Protein AF-A0A345T4T1-F1 (afdb_monomer_lite)

Secondary structure (DSSP, 8-state):
---HHHHHHHHHHHHHHHHH-GGGHHHHHHHHHHHHT-HHHHHHHHHHTT--TT--S---S-HHHHHHHHHHHTHHHHHHHHH-TTHHHHHHHHHHHHHHTT---------------HHHHHHHHHHHHHHHHHHHHHHHHHHHTT--HHHHHHHHHHHHHHHHHS-HHHHHHHHHHHH-PPP----------------------PPP-

pLDDT: mean 74.08, std 19.14, range [38.69, 96.69]

Sequence (209 aa):
MPSETDAVLDRWGVLIARTAAPDEIDFAAQVTRAYAAGGRRRQDLFRTSSSAPGSLGGDLATLLPTLLDALAACGDVIRAVLASPAFANTVSAATLLATLSRRPGRSADSDGHPDPDPEQASSEQASSEQAVQAAFAFRDDLVLRGLPTDQADRIAAQLLAELLRSDPADAAAFLIRLTAREPARPAGSGRPGLLRRLRLRFSDSGAPR

Organism: NCBI:txid2126346

Radius of gyration: 26.33 Å; chains: 1; bounding box: 75×90×38 Å

Structure (mmCIF, N/CA/C/O backbone):
data_AF-A0A345T4T1-F1
#
_entry.id   AF-A0A345T4T1-F1
#
loop_
_atom_site.group_PDB
_atom_site.id
_atom_site.type_symbol
_atom_site.label_atom_id
_atom_site.label_alt_id
_atom_site.label_comp_id
_atom_site.label_asym_id
_atom_site.label_entity_id
_atom_site.label_seq_id
_atom_site.pdbx_PDB_ins_code
_atom_site.Cartn_x
_atom_site.Cartn_y
_atom_site.Cartn_z
_atom_site.occupancy
_atom_site.B_iso_or_equiv
_atom_site.auth_seq_id
_atom_site.auth_comp_id
_atom_site.auth_asym_id
_atom_site.auth_atom_id
_atom_site.pdbx_PDB_model_num
ATOM 1 N N . MET A 1 1 ? -16.257 -10.445 -19.108 1.00 54.34 1 MET A N 1
ATOM 2 C CA . MET A 1 1 ? -14.842 -10.671 -18.761 1.00 54.34 1 MET A CA 1
ATOM 3 C C . MET A 1 1 ? -14.307 -9.380 -18.169 1.00 54.34 1 MET A C 1
ATOM 5 O O . MET A 1 1 ? -14.508 -8.356 -18.817 1.00 54.34 1 MET A O 1
ATOM 9 N N . PRO A 1 2 ? -13.745 -9.390 -16.949 1.00 68.38 2 PRO A N 1
ATOM 10 C CA . PRO A 1 2 ? -13.051 -8.220 -16.412 1.00 68.38 2 PRO A CA 1
ATOM 11 C C . PRO A 1 2 ? -11.900 -7.843 -17.351 1.00 68.38 2 PRO A C 1
ATOM 13 O O . PRO A 1 2 ? -11.310 -8.724 -17.982 1.00 68.38 2 PRO A O 1
ATOM 16 N N . SER A 1 3 ? -11.618 -6.547 -17.490 1.00 84.06 3 SER A N 1
ATOM 17 C CA . SER A 1 3 ? -10.447 -6.122 -18.258 1.00 84.06 3 SER A CA 1
ATOM 18 C C . SER A 1 3 ? -9.175 -6.588 -17.542 1.00 84.06 3 SER A C 1
ATOM 20 O O . SER A 1 3 ? -9.168 -6.730 -16.320 1.00 84.06 3 SER A O 1
ATOM 22 N N . GLU A 1 4 ? -8.081 -6.815 -18.270 1.00 84.38 4 GLU A N 1
ATOM 23 C CA . GLU A 1 4 ? -6.783 -7.171 -17.668 1.00 84.38 4 GLU A CA 1
ATOM 24 C C . GLU A 1 4 ? -6.358 -6.152 -16.594 1.00 84.38 4 GLU A C 1
ATOM 26 O O . GLU A 1 4 ? -5.808 -6.503 -15.556 1.00 84.38 4 GLU A O 1
ATOM 31 N N . THR A 1 5 ? -6.738 -4.888 -16.792 1.00 83.38 5 THR A N 1
ATOM 32 C CA . THR A 1 5 ? -6.551 -3.814 -15.813 1.00 83.38 5 THR A CA 1
ATOM 33 C C . THR A 1 5 ? -7.355 -4.025 -14.528 1.00 83.38 5 THR A C 1
ATOM 35 O O . THR A 1 5 ? -6.821 -3.821 -13.438 1.00 83.38 5 THR A O 1
ATOM 38 N N . ASP A 1 6 ? -8.622 -4.432 -14.631 1.00 89.81 6 ASP A N 1
ATOM 39 C CA . ASP A 1 6 ? -9.443 -4.728 -13.452 1.00 89.81 6 ASP A CA 1
ATOM 40 C C . ASP A 1 6 ? -8.877 -5.929 -12.688 1.00 89.81 6 ASP A C 1
ATOM 42 O O . ASP A 1 6 ? -8.891 -5.933 -11.464 1.00 89.81 6 ASP A O 1
ATOM 46 N N . ALA A 1 7 ? -8.307 -6.911 -13.393 1.00 92.00 7 ALA A N 1
ATOM 47 C CA . ALA A 1 7 ? -7.689 -8.074 -12.763 1.00 92.00 7 ALA A CA 1
ATOM 48 C C . ALA A 1 7 ? -6.445 -7.712 -11.929 1.00 92.00 7 ALA A C 1
ATOM 50 O O . ALA A 1 7 ? -6.237 -8.301 -10.866 1.00 92.00 7 ALA A O 1
ATOM 51 N N . VAL A 1 8 ? -5.635 -6.740 -12.373 1.00 93.56 8 VAL A N 1
ATOM 52 C CA . VAL A 1 8 ? -4.506 -6.208 -11.585 1.00 93.56 8 VAL A CA 1
ATOM 53 C C . VAL A 1 8 ? -5.023 -5.511 -10.323 1.00 93.56 8 VAL A C 1
ATOM 55 O O . VAL A 1 8 ? -4.581 -5.832 -9.221 1.00 93.56 8 VAL A O 1
ATOM 58 N N . LEU A 1 9 ? -6.007 -4.613 -10.457 1.00 94.44 9 LEU A N 1
ATOM 59 C CA . LEU A 1 9 ? -6.601 -3.902 -9.317 1.00 94.44 9 LEU A CA 1
ATOM 60 C C . LEU A 1 9 ? -7.236 -4.857 -8.299 1.00 94.44 9 LEU A C 1
ATOM 62 O O . LEU A 1 9 ? -7.037 -4.689 -7.099 1.00 94.44 9 LEU A O 1
ATOM 66 N N . ASP A 1 10 ? -7.968 -5.866 -8.768 1.00 95.38 10 ASP A N 1
ATOM 67 C CA . ASP A 1 10 ? -8.620 -6.856 -7.912 1.00 95.38 10 ASP A CA 1
ATOM 68 C C . ASP A 1 10 ? -7.596 -7.652 -7.102 1.00 95.38 10 ASP A C 1
ATOM 70 O O . ASP A 1 10 ? -7.734 -7.798 -5.886 1.00 95.38 10 ASP A O 1
ATOM 74 N N . ARG A 1 11 ? -6.548 -8.146 -7.772 1.00 95.75 11 ARG A N 1
ATOM 75 C CA . ARG A 1 11 ? -5.494 -8.946 -7.145 1.00 95.75 11 ARG A CA 1
ATOM 76 C C . ARG A 1 11 ? -4.752 -8.147 -6.079 1.00 95.75 11 ARG A C 1
ATOM 78 O O . ARG A 1 11 ? -4.590 -8.640 -4.965 1.00 95.75 11 ARG A O 1
ATOM 85 N N . TRP A 1 12 ? -4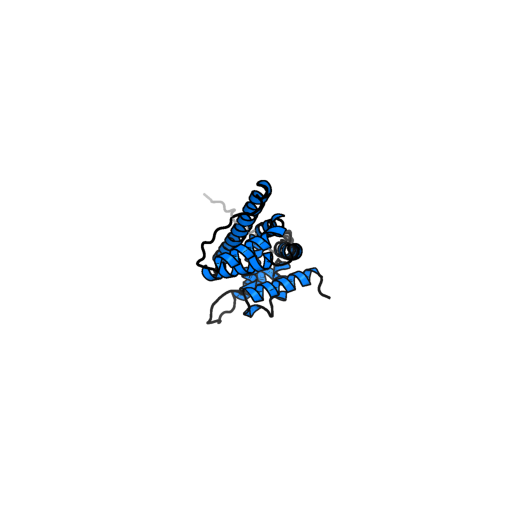.349 -6.920 -6.405 1.00 96.62 12 TRP A N 1
ATOM 86 C CA . TRP A 1 12 ? -3.654 -6.041 -5.466 1.00 96.62 12 TRP A CA 1
ATOM 87 C C . TRP A 1 12 ? -4.549 -5.595 -4.318 1.00 96.62 12 TRP A C 1
ATOM 89 O O . TRP A 1 12 ? -4.104 -5.599 -3.175 1.00 96.62 12 TRP A O 1
ATOM 99 N N . GLY A 1 13 ? -5.821 -5.292 -4.584 1.00 95.56 13 GLY A N 1
ATOM 100 C CA . GLY A 1 13 ? -6.791 -4.989 -3.535 1.00 95.56 13 GLY A CA 1
ATOM 101 C C . GLY A 1 13 ? -6.902 -6.118 -2.517 1.00 95.56 13 GLY A C 1
ATOM 102 O O . GLY A 1 13 ? -6.748 -5.893 -1.318 1.00 95.56 13 GLY A O 1
ATOM 103 N N . VAL A 1 14 ? -7.090 -7.351 -2.998 1.00 96.69 14 VAL A N 1
ATOM 104 C CA . VAL A 1 14 ? -7.164 -8.546 -2.143 1.00 96.69 14 VAL A CA 1
ATOM 105 C C . VAL A 1 14 ? -5.853 -8.794 -1.398 1.00 96.69 14 VAL A C 1
ATOM 107 O O . VAL A 1 14 ? -5.891 -9.156 -0.224 1.00 96.69 14 VAL A O 1
ATOM 110 N N . LEU A 1 15 ? -4.701 -8.601 -2.045 1.00 96.31 15 LEU A N 1
ATOM 111 C CA . LEU A 1 15 ? -3.396 -8.751 -1.402 1.00 96.31 15 LEU A CA 1
ATOM 112 C C . LEU A 1 15 ? -3.234 -7.751 -0.250 1.00 96.31 15 LEU A C 1
ATOM 114 O O . LEU A 1 15 ? -2.909 -8.156 0.862 1.00 96.31 15 LEU A O 1
ATOM 118 N N . ILE A 1 16 ? -3.523 -6.470 -0.486 1.00 95.50 16 ILE A N 1
ATOM 119 C CA . ILE A 1 16 ? -3.418 -5.419 0.535 1.00 95.50 16 ILE A CA 1
ATOM 120 C C . ILE A 1 16 ? -4.362 -5.715 1.707 1.00 95.50 16 ILE A C 1
ATOM 122 O O . ILE A 1 16 ? -3.943 -5.636 2.863 1.00 95.50 16 ILE A O 1
ATOM 126 N N . ALA A 1 17 ? -5.607 -6.111 1.423 1.00 95.25 17 ALA A N 1
ATOM 127 C CA . ALA A 1 17 ? -6.572 -6.474 2.457 1.00 95.25 17 ALA A CA 1
ATOM 128 C C . ALA A 1 17 ? -6.101 -7.682 3.277 1.00 95.25 17 ALA A C 1
ATOM 130 O O . ALA A 1 17 ? -6.079 -7.623 4.499 1.00 95.25 17 ALA A O 1
ATOM 131 N N . ARG A 1 18 ? -5.615 -8.752 2.639 1.00 95.44 18 ARG A N 1
ATOM 132 C CA . ARG A 1 18 ? -5.066 -9.917 3.358 1.00 95.44 18 ARG A CA 1
ATOM 133 C C . ARG A 1 18 ? -3.920 -9.555 4.295 1.00 95.44 18 ARG A C 1
ATOM 135 O O . ARG A 1 18 ? -3.811 -10.145 5.365 1.00 95.44 18 ARG A O 1
ATOM 142 N N . THR A 1 19 ? -3.079 -8.613 3.885 1.00 92.00 19 THR A N 1
ATOM 143 C CA . THR A 1 19 ? -1.905 -8.208 4.657 1.00 92.00 19 THR A CA 1
ATOM 144 C C . THR A 1 19 ? -2.265 -7.292 5.822 1.00 92.00 19 THR A C 1
ATOM 146 O O . THR A 1 19 ? -1.740 -7.471 6.917 1.00 92.00 19 THR A O 1
ATOM 149 N N . ALA A 1 20 ? -3.145 -6.314 5.603 1.00 91.31 20 ALA A N 1
ATOM 150 C CA . ALA A 1 20 ? -3.319 -5.200 6.535 1.00 91.31 20 ALA A CA 1
ATOM 151 C C . ALA A 1 20 ? -4.754 -5.007 7.049 1.00 91.31 20 ALA A C 1
ATOM 153 O O . ALA A 1 20 ? -4.926 -4.392 8.097 1.00 91.31 20 ALA A O 1
ATOM 154 N N . ALA A 1 21 ? -5.766 -5.532 6.356 1.00 91.69 21 ALA A N 1
ATOM 155 C CA . ALA A 1 21 ? -7.185 -5.362 6.675 1.00 91.69 21 ALA A CA 1
ATOM 156 C C . ALA A 1 21 ? -7.973 -6.664 6.393 1.00 91.69 21 ALA A C 1
ATOM 158 O O . ALA A 1 21 ? -8.774 -6.712 5.456 1.00 91.69 21 ALA A O 1
ATOM 159 N N . PRO A 1 22 ? -7.712 -7.760 7.136 1.00 92.00 22 PRO A N 1
ATOM 160 C CA . PRO A 1 22 ? -8.247 -9.084 6.808 1.00 92.00 22 PRO A CA 1
ATOM 161 C C . PRO A 1 22 ? -9.778 -9.145 6.862 1.00 92.00 22 PRO A C 1
ATOM 163 O O . PRO A 1 22 ? -10.388 -9.874 6.083 1.00 92.00 22 PRO A O 1
ATOM 166 N N . ASP A 1 23 ? -10.400 -8.322 7.705 1.00 90.50 23 ASP A N 1
ATOM 167 C CA . ASP A 1 23 ? -11.858 -8.200 7.800 1.00 90.50 23 ASP A CA 1
ATOM 168 C C . ASP A 1 23 ? -12.487 -7.550 6.548 1.00 90.50 23 ASP A C 1
ATOM 170 O O . ASP A 1 23 ? -13.705 -7.543 6.387 1.00 90.50 23 ASP A O 1
ATOM 174 N N . GLU A 1 24 ? -11.661 -7.023 5.636 1.00 92.06 24 GLU A N 1
ATOM 175 C CA . GLU A 1 24 ? -12.076 -6.289 4.436 1.00 92.06 24 GLU A CA 1
ATOM 176 C C . GLU A 1 24 ? -11.868 -7.063 3.122 1.00 92.06 24 GLU A C 1
ATOM 178 O O . GLU A 1 24 ? -12.141 -6.550 2.033 1.00 92.06 24 GLU A O 1
ATOM 183 N N . ILE A 1 25 ? -11.391 -8.313 3.195 1.00 94.38 25 ILE A N 1
ATOM 184 C CA . ILE A 1 25 ? -11.027 -9.124 2.019 1.00 94.38 25 ILE A CA 1
ATOM 185 C C . ILE A 1 25 ? -12.202 -9.288 1.044 1.00 94.38 25 ILE A C 1
ATOM 187 O O . ILE A 1 25 ? -12.004 -9.173 -0.169 1.00 94.38 25 ILE A O 1
ATOM 191 N N . ASP A 1 26 ? -13.415 -9.514 1.555 1.00 91.94 26 ASP A N 1
ATOM 192 C CA . ASP A 1 26 ? -14.600 -9.827 0.742 1.00 91.94 26 ASP A CA 1
ATOM 193 C C . ASP A 1 26 ? -15.016 -8.681 -0.192 1.00 91.94 26 ASP A C 1
ATOM 195 O O . ASP A 1 26 ? -15.609 -8.911 -1.248 1.00 91.94 26 ASP A O 1
ATOM 199 N N . PHE A 1 27 ? -14.672 -7.440 0.157 1.00 91.44 27 PHE A N 1
ATOM 200 C CA . PHE A 1 27 ? -14.985 -6.251 -0.637 1.00 91.44 27 PHE A CA 1
ATOM 201 C C . PHE A 1 27 ? -13.750 -5.573 -1.234 1.00 91.44 27 PHE A C 1
ATOM 203 O O . PHE A 1 27 ? -13.880 -4.570 -1.945 1.00 91.44 27 PHE A O 1
ATOM 210 N N . ALA A 1 28 ? -12.560 -6.137 -1.023 1.00 94.06 28 ALA A N 1
ATOM 211 C CA . ALA A 1 28 ? -11.301 -5.499 -1.376 1.00 94.06 28 ALA A CA 1
ATOM 212 C C . ALA A 1 28 ? -11.202 -5.141 -2.864 1.00 94.06 28 ALA A C 1
ATOM 214 O O . ALA A 1 28 ? -10.924 -3.997 -3.218 1.00 94.06 28 ALA A O 1
ATOM 215 N N . ALA A 1 29 ? -11.541 -6.080 -3.749 1.00 94.12 29 ALA A N 1
ATOM 216 C CA . ALA A 1 29 ? -11.557 -5.847 -5.194 1.00 94.12 29 ALA A CA 1
ATOM 217 C C . ALA A 1 29 ? -12.514 -4.706 -5.597 1.00 94.12 29 ALA A C 1
ATOM 219 O O . ALA A 1 29 ? -12.189 -3.845 -6.417 1.00 94.12 29 ALA A O 1
ATOM 220 N N . GLN A 1 30 ? -13.709 -4.662 -4.999 1.00 92.31 30 GLN A N 1
ATOM 221 C CA . GLN A 1 30 ? -14.683 -3.609 -5.278 1.00 92.31 30 GLN A CA 1
ATOM 222 C C . GLN A 1 30 ? -14.181 -2.242 -4.809 1.00 92.31 30 GLN A C 1
ATOM 224 O O . GLN A 1 30 ? -14.271 -1.274 -5.570 1.00 92.31 30 GLN A O 1
ATOM 229 N N . VAL A 1 31 ? -13.637 -2.168 -3.595 1.00 93.00 31 VAL A N 1
ATOM 230 C CA . VAL A 1 31 ? -13.096 -0.937 -3.016 1.00 93.00 31 VAL A CA 1
ATOM 231 C C . VAL A 1 31 ? -11.910 -0.423 -3.822 1.00 93.00 31 VAL A C 1
ATOM 233 O O . VAL A 1 31 ? -11.892 0.752 -4.186 1.00 93.00 31 VAL A O 1
ATOM 236 N N . THR A 1 32 ? -10.964 -1.285 -4.191 1.00 94.62 32 THR A N 1
ATOM 237 C CA . THR A 1 32 ? -9.787 -0.886 -4.971 1.00 94.62 32 THR A CA 1
ATOM 238 C C . THR A 1 32 ? -10.166 -0.354 -6.348 1.00 94.62 32 THR A C 1
ATOM 240 O O . THR A 1 32 ? -9.666 0.697 -6.754 1.00 94.62 32 THR A O 1
ATOM 243 N N . ARG A 1 33 ? -11.122 -0.984 -7.043 1.00 93.00 33 ARG A N 1
ATOM 244 C CA . ARG A 1 33 ? -11.656 -0.439 -8.303 1.00 93.00 33 ARG A CA 1
ATOM 245 C C . ARG A 1 33 ? -12.388 0.884 -8.107 1.00 93.00 33 ARG A C 1
ATOM 247 O O . ARG A 1 33 ? -12.219 1.795 -8.915 1.00 93.00 33 ARG A O 1
ATOM 254 N N . ALA A 1 34 ? -13.200 1.013 -7.056 1.00 91.00 34 ALA A N 1
ATOM 255 C CA . ALA A 1 34 ? -13.904 2.259 -6.753 1.00 91.00 34 ALA A CA 1
ATOM 256 C C . ALA A 1 34 ? -12.923 3.405 -6.454 1.00 91.00 34 ALA A C 1
ATOM 258 O O . ALA A 1 34 ? -13.123 4.520 -6.939 1.00 91.00 34 ALA A O 1
ATOM 259 N N . TYR A 1 35 ? -11.839 3.114 -5.731 1.00 92.50 35 TYR A N 1
ATOM 260 C CA . TYR A 1 35 ? -10.765 4.061 -5.455 1.00 92.50 35 TYR A CA 1
ATOM 261 C C . TYR A 1 35 ? -10.019 4.450 -6.741 1.00 92.50 35 TYR A C 1
ATOM 263 O O . TYR A 1 35 ? -9.863 5.643 -7.024 1.00 92.50 35 TYR A O 1
ATOM 271 N N . ALA A 1 36 ? -9.596 3.471 -7.548 1.00 92.62 36 ALA A N 1
ATOM 272 C CA . ALA A 1 36 ? -8.870 3.697 -8.802 1.00 92.62 36 ALA A CA 1
ATOM 273 C C . ALA A 1 36 ? -9.715 4.439 -9.852 1.00 92.62 36 ALA A C 1
ATOM 275 O O . ALA A 1 36 ? -9.193 5.263 -10.594 1.00 92.62 36 ALA A O 1
ATOM 276 N N . ALA A 1 37 ? -11.035 4.224 -9.870 1.00 90.12 37 ALA A N 1
ATOM 277 C CA . ALA A 1 37 ? -11.954 4.980 -10.722 1.00 90.12 37 ALA A CA 1
ATOM 278 C C . ALA A 1 37 ? -12.010 6.483 -10.377 1.00 90.12 37 ALA A C 1
ATOM 280 O O . ALA A 1 37 ? -12.443 7.276 -11.211 1.00 90.12 37 ALA A O 1
ATOM 281 N N . GLY A 1 38 ? -11.587 6.877 -9.170 1.00 88.25 38 GLY A N 1
ATOM 282 C CA . GLY A 1 38 ? -11.483 8.275 -8.760 1.00 88.25 38 GLY A CA 1
ATOM 283 C C . GLY A 1 38 ? -12.825 8.979 -8.530 1.00 88.25 38 GLY A C 1
ATOM 284 O O . GLY A 1 38 ? -13.873 8.361 -8.299 1.00 88.25 38 GLY A O 1
ATOM 285 N N . GLY A 1 39 ? -12.773 10.313 -8.544 1.00 85.56 39 GLY A N 1
ATOM 286 C CA . GLY A 1 39 ? -13.941 11.189 -8.498 1.00 85.56 39 GLY A CA 1
ATOM 287 C C . GLY A 1 39 ? -14.875 10.955 -7.315 1.00 85.56 39 GLY A C 1
ATOM 288 O O . GLY A 1 39 ? -14.453 10.789 -6.171 1.00 85.56 39 GLY A O 1
ATOM 289 N N . ARG A 1 40 ? -16.182 10.941 -7.610 1.00 81.75 40 ARG A N 1
ATOM 290 C CA . ARG A 1 40 ? -17.231 10.710 -6.606 1.00 81.75 40 ARG A CA 1
ATOM 291 C C . ARG A 1 40 ? -17.135 9.327 -5.969 1.00 81.75 40 ARG A C 1
ATOM 293 O O . ARG A 1 40 ? -17.300 9.237 -4.766 1.00 81.75 40 ARG A O 1
ATOM 300 N N . ARG A 1 41 ? -16.790 8.280 -6.732 1.00 82.56 41 ARG A N 1
ATOM 301 C CA . ARG A 1 41 ? -16.687 6.912 -6.192 1.00 82.56 41 ARG A CA 1
ATOM 302 C C . ARG A 1 41 ? -15.630 6.820 -5.097 1.00 82.56 41 ARG A C 1
ATOM 304 O O . ARG A 1 41 ? -15.903 6.242 -4.055 1.00 82.56 41 ARG A O 1
ATOM 311 N N . ARG A 1 42 ? -14.467 7.448 -5.301 1.00 85.25 42 ARG A N 1
ATOM 312 C CA . ARG A 1 42 ? -13.425 7.551 -4.270 1.00 85.25 42 ARG A CA 1
ATOM 313 C C . ARG A 1 42 ? -13.907 8.338 -3.049 1.00 85.25 42 ARG A C 1
ATOM 315 O O . ARG A 1 42 ? -13.676 7.908 -1.931 1.00 85.25 42 ARG A O 1
ATOM 322 N N . GLN A 1 43 ? -14.592 9.465 -3.253 1.00 82.56 43 GLN A N 1
ATOM 323 C CA . GLN A 1 43 ? -15.129 10.283 -2.154 1.00 82.56 43 GLN A CA 1
ATOM 324 C C . GLN A 1 43 ? -16.210 9.556 -1.348 1.00 82.56 43 GLN A C 1
ATOM 326 O O . GLN A 1 43 ? -16.275 9.717 -0.131 1.00 82.56 43 GLN A O 1
ATOM 331 N N . ASP A 1 44 ? -17.053 8.773 -2.018 1.00 83.06 44 ASP A N 1
ATOM 332 C CA . ASP A 1 44 ? -18.154 8.055 -1.388 1.00 83.06 44 ASP A CA 1
ATOM 333 C C . ASP A 1 44 ? -17.628 7.013 -0.391 1.00 83.06 44 ASP A C 1
ATOM 335 O O . ASP A 1 44 ? -18.201 6.912 0.690 1.00 83.06 44 ASP A O 1
ATOM 339 N N . LEU A 1 45 ? -16.484 6.363 -0.671 1.00 84.38 45 LEU A N 1
ATOM 340 C CA . LEU A 1 45 ? -15.818 5.436 0.262 1.00 84.38 45 LEU A CA 1
ATOM 341 C C . LEU A 1 45 ? -15.579 6.075 1.642 1.00 84.38 45 LEU A C 1
ATOM 343 O O . LEU A 1 45 ? -15.894 5.465 2.661 1.00 84.38 45 LEU A O 1
ATOM 347 N N . PHE A 1 46 ? -15.106 7.325 1.671 1.00 81.19 46 PHE A N 1
ATOM 348 C CA . PHE A 1 46 ? -14.801 8.058 2.908 1.00 81.19 46 PHE A CA 1
ATOM 349 C C . PHE A 1 46 ? -16.028 8.710 3.570 1.00 81.19 46 PHE A C 1
ATOM 351 O O . PHE A 1 46 ? -15.967 9.133 4.726 1.00 81.19 46 PHE A O 1
ATOM 358 N N . ARG A 1 47 ? -17.155 8.824 2.854 1.00 75.06 47 ARG A N 1
ATOM 359 C CA . ARG A 1 47 ? -18.415 9.355 3.403 1.00 75.06 47 ARG A CA 1
ATOM 360 C C . ARG A 1 47 ? -19.214 8.289 4.134 1.00 75.06 47 ARG A C 1
ATOM 362 O O . ARG A 1 47 ? -19.771 8.569 5.193 1.00 75.06 47 ARG A O 1
ATOM 369 N N . THR A 1 48 ? -19.261 7.072 3.596 1.00 63.41 48 THR A N 1
ATOM 370 C CA . THR A 1 48 ? -19.940 5.942 4.251 1.00 63.41 48 THR A CA 1
ATOM 371 C C . THR A 1 48 ? -19.332 5.601 5.607 1.00 63.41 48 THR A C 1
ATOM 373 O O . THR A 1 48 ? -20.057 5.188 6.503 1.00 63.41 48 THR A O 1
ATOM 376 N N . SER A 1 49 ? -18.038 5.857 5.797 1.00 58.75 49 SER A N 1
ATOM 377 C CA . SER A 1 49 ? -17.344 5.658 7.071 1.00 58.75 49 SER A CA 1
ATOM 378 C C . SER A 1 49 ? -17.680 6.679 8.164 1.00 58.75 49 SER A C 1
ATOM 380 O O . SER A 1 49 ? -17.408 6.412 9.328 1.00 58.75 49 SER A O 1
ATOM 382 N N . SER A 1 50 ? -18.247 7.847 7.834 1.00 55.00 50 SER A N 1
ATOM 383 C CA . SER A 1 50 ? -18.446 8.938 8.805 1.00 55.00 50 SER A CA 1
ATOM 384 C C . SER A 1 50 ? -19.895 9.140 9.263 1.00 55.00 50 SER A C 1
ATOM 386 O O . SER A 1 50 ? -20.145 9.981 10.123 1.00 55.00 50 SER A O 1
ATOM 388 N N . SER A 1 51 ? -20.865 8.412 8.697 1.00 50.53 51 SER A N 1
ATOM 389 C CA . SER A 1 51 ? -22.275 8.844 8.710 1.00 50.53 51 SER A CA 1
ATOM 390 C C . SER A 1 51 ? -23.290 7.776 9.147 1.00 50.53 51 SER A C 1
ATOM 392 O O . SER A 1 51 ? -24.344 7.645 8.527 1.00 50.53 51 SER A O 1
ATOM 394 N N . ALA A 1 52 ? -23.028 7.041 10.234 1.00 48.41 52 ALA A N 1
ATOM 395 C CA . ALA A 1 52 ? -24.046 6.209 10.894 1.00 48.41 52 ALA A CA 1
ATOM 396 C C . ALA A 1 52 ? -24.331 6.708 12.331 1.00 48.41 52 ALA A C 1
ATOM 398 O O . ALA A 1 52 ? -23.636 6.314 13.273 1.00 48.41 52 ALA A O 1
ATOM 399 N N . PRO A 1 53 ? -25.343 7.578 12.537 1.00 45.75 53 PRO A N 1
ATOM 400 C CA . PRO A 1 53 ? -25.765 7.981 13.876 1.00 45.75 53 PRO A CA 1
ATOM 401 C C . PRO A 1 53 ? -26.394 6.776 14.593 1.00 45.75 53 PRO A C 1
ATOM 403 O O . PRO A 1 53 ? -27.450 6.293 14.195 1.00 45.75 53 PRO A O 1
ATOM 406 N N . GLY A 1 54 ? -25.719 6.275 15.632 1.00 53.00 54 GLY A N 1
ATOM 407 C CA . GLY A 1 54 ? -26.145 5.103 16.412 1.00 53.00 54 GLY A CA 1
ATOM 408 C C . GLY A 1 54 ? -25.121 3.966 16.495 1.00 53.00 54 GLY A C 1
ATOM 409 O O . GLY A 1 54 ? -25.348 3.019 17.244 1.00 53.00 54 GLY A O 1
ATOM 410 N N . SER A 1 55 ? -23.985 4.059 15.794 1.00 47.88 55 SER A N 1
ATOM 411 C CA . SER A 1 55 ? -22.860 3.128 15.960 1.00 47.88 55 SER A CA 1
ATOM 412 C C . SER A 1 55 ? -22.130 3.406 17.280 1.00 47.88 55 SER A C 1
ATOM 414 O O . SER A 1 55 ? -21.123 4.111 17.322 1.00 47.88 55 SER A O 1
ATOM 416 N N . LEU A 1 56 ? -22.674 2.907 18.393 1.00 43.53 56 LEU A N 1
ATOM 417 C CA . LEU A 1 56 ? -21.980 2.857 19.682 1.00 43.53 56 LEU A CA 1
ATOM 418 C C . LEU A 1 56 ? -20.917 1.756 19.617 1.00 43.53 56 LEU A C 1
ATOM 420 O O . LEU A 1 56 ? -21.132 0.614 20.009 1.00 43.53 56 LEU A O 1
ATOM 424 N N . GLY A 1 57 ? -19.792 2.150 19.035 1.00 40.72 57 GLY A N 1
ATOM 425 C CA . GLY A 1 57 ? -18.640 1.334 18.702 1.00 40.72 57 GLY A CA 1
ATOM 426 C C . GLY A 1 57 ? -17.903 2.045 17.578 1.00 40.72 57 GLY A C 1
ATOM 427 O O . GLY A 1 57 ? -18.115 1.733 16.410 1.00 40.72 57 GLY A O 1
ATOM 428 N N . GLY 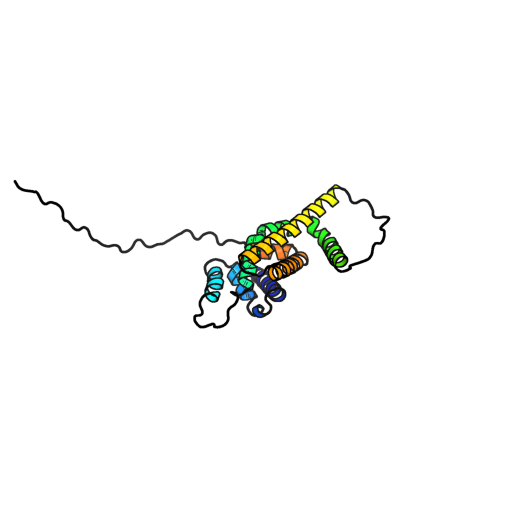A 1 58 ? -17.098 3.055 17.929 1.00 40.91 58 GLY A N 1
ATOM 429 C CA . GLY A 1 58 ? -15.961 3.427 17.085 1.00 40.91 58 GLY A CA 1
ATOM 430 C C . GLY A 1 58 ? -15.164 2.151 16.797 1.00 40.91 58 GLY A C 1
ATOM 431 O O . GLY A 1 58 ? -15.155 1.221 17.594 1.00 40.91 58 GLY A O 1
ATOM 432 N N . ASP A 1 59 ? -14.528 2.011 15.658 1.00 45.25 59 ASP A N 1
ATOM 433 C CA . ASP A 1 59 ? -13.412 2.860 15.309 1.00 45.25 59 ASP A CA 1
ATOM 434 C C . ASP A 1 59 ? -12.975 2.476 13.897 1.00 45.25 59 ASP A C 1
ATOM 436 O O . ASP A 1 59 ? -13.146 1.329 13.487 1.00 45.25 59 ASP A O 1
ATOM 440 N N . LEU A 1 60 ? -12.361 3.430 13.211 1.00 45.97 60 LEU A N 1
ATOM 441 C CA . LEU A 1 60 ? -11.826 3.339 11.855 1.00 45.97 60 LEU A CA 1
ATOM 442 C C . LEU A 1 60 ? -12.888 3.314 10.747 1.00 45.97 60 LEU A C 1
ATOM 444 O O . LEU A 1 60 ? -13.571 2.332 10.464 1.00 45.97 60 LEU A O 1
ATOM 448 N N . ALA A 1 61 ? -12.921 4.425 10.009 1.00 58.59 61 ALA A N 1
ATOM 449 C CA . ALA A 1 61 ? -13.166 4.352 8.579 1.00 58.59 61 ALA A CA 1
ATOM 450 C C . ALA A 1 61 ? -12.442 3.127 8.005 1.00 58.59 61 ALA A C 1
ATOM 452 O O . ALA A 1 61 ? -11.288 2.906 8.369 1.00 58.59 61 ALA A O 1
ATOM 453 N N . THR A 1 62 ? -13.116 2.355 7.146 1.00 79.69 62 THR A N 1
ATOM 454 C CA . THR A 1 62 ? -12.556 1.159 6.490 1.00 79.69 62 THR A CA 1
ATOM 455 C C . THR A 1 62 ? -11.073 1.372 6.184 1.00 79.69 62 THR A C 1
ATOM 457 O O . THR A 1 62 ? -10.698 2.367 5.547 1.00 79.69 62 THR A O 1
ATOM 460 N N . LEU A 1 63 ? -10.233 0.489 6.708 1.00 89.12 63 LEU A N 1
ATOM 461 C CA . LEU A 1 63 ? -8.787 0.607 6.675 1.00 89.12 63 LEU A CA 1
ATOM 462 C C . LEU A 1 63 ? -8.286 0.543 5.232 1.00 89.12 63 LEU A C 1
ATOM 464 O O . LEU A 1 63 ? -7.375 1.285 4.872 1.00 89.12 63 LEU A O 1
ATOM 468 N N . LEU A 1 64 ? -8.910 -0.263 4.369 1.00 92.25 64 LEU A N 1
ATOM 469 C CA . LEU A 1 64 ? -8.451 -0.433 2.995 1.00 92.25 64 LEU A CA 1
ATOM 470 C C . LEU A 1 64 ? -8.478 0.875 2.179 1.00 92.25 64 LEU A C 1
ATOM 472 O O . LEU A 1 64 ? -7.444 1.198 1.596 1.00 92.25 64 LEU A O 1
ATOM 476 N N . PRO A 1 65 ? -9.558 1.687 2.141 1.00 91.69 65 PRO A N 1
ATOM 477 C CA . PRO A 1 65 ? -9.510 3.017 1.527 1.00 91.69 65 PRO A CA 1
ATOM 478 C C . PRO A 1 65 ? -8.396 3.920 2.056 1.00 91.69 65 PRO A C 1
ATOM 480 O O . PRO A 1 65 ? -7.775 4.627 1.267 1.00 91.69 65 PRO A O 1
ATOM 483 N N . THR A 1 66 ? -8.111 3.870 3.358 1.00 91.62 66 THR A N 1
ATOM 484 C CA . THR A 1 66 ? -7.027 4.639 3.987 1.00 91.62 66 THR A CA 1
ATOM 485 C C . THR A 1 66 ? -5.653 4.174 3.497 1.00 91.62 66 THR A C 1
ATOM 487 O O . THR A 1 66 ? -4.814 5.000 3.142 1.00 91.62 66 THR A O 1
ATOM 490 N N . LEU A 1 67 ? -5.438 2.858 3.396 1.00 94.00 67 LEU A N 1
ATOM 491 C CA . LEU A 1 67 ? -4.207 2.270 2.854 1.00 94.00 67 LEU A CA 1
ATOM 492 C C . LEU A 1 67 ? -4.006 2.620 1.379 1.00 94.00 67 LEU A C 1
ATOM 494 O O . LEU A 1 67 ? -2.907 2.992 0.976 1.00 94.00 67 LEU A O 1
ATOM 498 N N . LEU A 1 68 ? -5.064 2.514 0.573 1.00 94.06 68 LEU A N 1
ATOM 499 C CA . LEU A 1 68 ? -5.032 2.870 -0.847 1.00 94.06 68 LEU A CA 1
ATOM 500 C C . LEU A 1 68 ? -4.724 4.354 -1.039 1.00 94.06 68 LEU A C 1
ATOM 502 O O . LEU A 1 68 ? -3.987 4.716 -1.953 1.00 94.06 68 LEU A O 1
ATOM 506 N N . ASP A 1 69 ? -5.256 5.207 -0.167 1.00 92.19 69 ASP A N 1
ATOM 507 C CA . ASP A 1 69 ? -4.969 6.631 -0.205 1.00 92.19 69 ASP A CA 1
ATOM 508 C C . ASP A 1 69 ? -3.524 6.956 0.145 1.00 92.19 69 ASP A C 1
ATOM 510 O O . ASP A 1 69 ? -2.886 7.737 -0.563 1.00 92.19 69 ASP A O 1
ATOM 514 N N . ALA A 1 70 ? -2.979 6.292 1.162 1.00 93.62 70 ALA A N 1
ATOM 515 C CA . ALA A 1 70 ? -1.585 6.474 1.521 1.00 93.62 70 ALA A CA 1
ATOM 516 C C . ALA A 1 70 ? -0.618 5.924 0.459 1.00 93.62 70 ALA A C 1
ATOM 518 O O . ALA A 1 70 ? 0.372 6.566 0.102 1.00 93.62 70 ALA A O 1
ATOM 519 N N . LEU A 1 71 ? -0.951 4.786 -0.158 1.00 93.06 71 LEU A N 1
ATOM 520 C CA . LEU A 1 71 ? -0.203 4.259 -1.303 1.00 93.06 71 LEU A CA 1
ATOM 521 C C . LEU A 1 71 ? -0.262 5.201 -2.509 1.00 93.06 71 LEU A C 1
ATOM 523 O O . LEU A 1 71 ? 0.734 5.360 -3.212 1.00 93.06 71 LEU A O 1
ATOM 527 N N . ALA A 1 72 ? -1.408 5.837 -2.760 1.00 92.56 72 ALA A N 1
ATOM 528 C CA . ALA A 1 72 ? -1.538 6.816 -3.832 1.00 92.56 72 ALA A CA 1
ATOM 529 C C . ALA A 1 72 ? -0.715 8.083 -3.548 1.00 92.56 72 ALA A C 1
ATOM 531 O O . ALA A 1 72 ? -0.099 8.622 -4.468 1.00 92.56 72 ALA A O 1
ATOM 532 N N . ALA A 1 73 ? -0.668 8.544 -2.296 1.00 90.81 73 ALA A N 1
ATOM 533 C CA . ALA A 1 73 ? 0.133 9.698 -1.894 1.00 90.81 73 ALA A CA 1
ATOM 534 C C . ALA A 1 73 ? 1.640 9.444 -2.064 1.00 90.81 73 ALA A C 1
ATOM 536 O O . ALA A 1 73 ? 2.362 10.311 -2.557 1.00 90.81 73 ALA A O 1
ATOM 537 N N . CYS A 1 74 ? 2.105 8.236 -1.738 1.00 91.69 74 CYS A N 1
ATOM 538 C CA . CYS A 1 74 ? 3.511 7.843 -1.860 1.00 91.69 74 CYS A CA 1
ATOM 539 C C . CYS A 1 74 ? 3.863 7.173 -3.200 1.00 91.69 74 CYS A C 1
ATOM 541 O O . CYS A 1 74 ? 5.006 6.754 -3.398 1.00 91.69 74 CYS A O 1
ATOM 543 N N . GLY A 1 75 ? 2.913 7.064 -4.133 1.00 89.81 75 GLY A N 1
ATOM 544 C CA . GLY A 1 75 ? 3.054 6.234 -5.331 1.00 89.81 75 GLY A CA 1
ATOM 545 C C . GLY A 1 75 ? 4.227 6.629 -6.230 1.00 89.81 75 GLY A C 1
ATOM 546 O O . GLY A 1 75 ? 4.876 5.758 -6.802 1.00 89.81 75 GLY A O 1
ATOM 547 N N . ASP A 1 76 ? 4.559 7.917 -6.327 1.00 88.38 76 ASP A N 1
ATOM 548 C CA . ASP A 1 76 ? 5.709 8.382 -7.113 1.00 88.38 76 ASP A CA 1
ATOM 549 C C . ASP A 1 76 ? 7.039 7.890 -6.523 1.00 88.38 76 ASP A C 1
ATOM 551 O O . ASP A 1 76 ? 7.890 7.390 -7.259 1.00 88.38 76 ASP A O 1
ATOM 555 N N . VAL A 1 77 ? 7.178 7.961 -5.196 1.00 89.25 77 VAL A N 1
ATOM 556 C CA . VAL A 1 77 ? 8.375 7.522 -4.466 1.00 89.25 77 VAL A CA 1
ATOM 557 C C . VAL A 1 77 ? 8.528 6.004 -4.559 1.00 89.25 77 VAL A C 1
ATOM 559 O O . VAL A 1 77 ? 9.599 5.511 -4.899 1.00 89.25 77 VAL A O 1
ATOM 562 N N . ILE A 1 78 ? 7.444 5.253 -4.342 1.00 89.44 78 ILE A N 1
ATOM 563 C CA . ILE A 1 78 ? 7.467 3.785 -4.415 1.00 89.44 78 ILE A CA 1
ATOM 564 C C . ILE A 1 78 ? 7.776 3.315 -5.845 1.00 89.44 78 ILE A C 1
ATOM 566 O O . ILE A 1 78 ? 8.555 2.384 -6.037 1.00 89.44 78 ILE A O 1
ATOM 570 N N . ARG A 1 79 ? 7.229 3.973 -6.876 1.00 89.81 79 ARG A N 1
ATOM 571 C CA . ARG A 1 79 ? 7.551 3.638 -8.274 1.00 89.81 79 ARG A CA 1
ATOM 572 C C . ARG A 1 79 ? 9.006 3.923 -8.627 1.00 89.81 79 ARG A C 1
ATOM 574 O O . ARG A 1 79 ? 9.574 3.155 -9.393 1.00 89.81 79 ARG A O 1
ATOM 581 N N . ALA A 1 80 ? 9.604 4.986 -8.089 1.00 86.75 80 ALA A N 1
ATOM 582 C CA . ALA A 1 80 ? 11.026 5.256 -8.297 1.00 86.75 80 ALA A CA 1
ATOM 583 C C . ALA A 1 80 ? 11.895 4.108 -7.756 1.00 86.75 80 ALA A C 1
ATOM 585 O O . ALA A 1 80 ? 12.817 3.672 -8.439 1.00 86.75 80 ALA A O 1
ATOM 586 N N . VAL A 1 81 ? 11.531 3.554 -6.593 1.00 86.12 81 VAL A N 1
ATOM 587 C CA . VAL A 1 81 ? 12.188 2.367 -6.020 1.00 86.12 81 VAL A CA 1
ATOM 588 C C . VAL A 1 81 ? 12.010 1.142 -6.921 1.00 86.12 81 VAL A C 1
ATOM 590 O O . VAL A 1 81 ? 12.994 0.488 -7.252 1.00 86.12 81 VAL A O 1
ATOM 593 N N . LEU A 1 82 ? 10.782 0.857 -7.371 1.00 85.19 82 LEU A N 1
ATOM 594 C CA . LEU A 1 82 ? 10.492 -0.288 -8.252 1.00 85.19 82 LEU A CA 1
ATOM 595 C C . LEU A 1 82 ? 11.182 -0.190 -9.623 1.00 85.19 82 LEU A C 1
ATOM 597 O O . LEU A 1 82 ? 11.467 -1.212 -10.243 1.00 85.19 82 LEU A O 1
ATOM 601 N N . ALA A 1 83 ? 11.432 1.028 -10.107 1.00 84.94 83 ALA A N 1
ATOM 602 C CA . ALA A 1 83 ? 12.118 1.284 -11.369 1.00 84.94 83 ALA A CA 1
ATOM 603 C C . ALA A 1 83 ? 13.652 1.277 -11.245 1.00 84.94 83 ALA A C 1
ATOM 605 O O . ALA A 1 83 ? 14.335 1.319 -12.271 1.00 84.94 83 ALA A O 1
ATOM 606 N N . SER A 1 84 ? 14.206 1.246 -10.026 1.00 80.38 84 SER A N 1
ATOM 607 C CA . SER A 1 84 ? 15.656 1.246 -9.835 1.00 80.38 84 SER A CA 1
ATOM 608 C C . SER A 1 84 ? 16.270 -0.057 -10.370 1.00 80.38 84 SER A C 1
ATOM 610 O O . SER A 1 84 ? 15.838 -1.137 -9.970 1.00 80.38 84 SER A O 1
ATOM 612 N N . PRO A 1 85 ? 17.317 -0.010 -11.215 1.00 65.25 85 PRO A N 1
ATOM 613 C CA . PRO A 1 85 ? 18.008 -1.206 -11.708 1.00 65.25 85 PRO A CA 1
ATOM 614 C C . PRO A 1 85 ? 18.555 -2.099 -10.589 1.00 65.25 85 PRO A C 1
ATOM 616 O O . PRO A 1 85 ? 18.618 -3.318 -10.738 1.00 65.25 85 PRO A O 1
ATOM 619 N N . ALA A 1 86 ? 18.904 -1.506 -9.444 1.00 62.16 86 ALA A N 1
ATOM 620 C CA . ALA A 1 86 ? 19.369 -2.257 -8.289 1.00 62.16 86 ALA A CA 1
ATOM 621 C C . ALA A 1 86 ? 18.248 -3.079 -7.637 1.00 62.16 86 ALA A C 1
ATOM 623 O O . ALA A 1 86 ? 18.555 -4.013 -6.908 1.00 62.16 86 ALA A O 1
ATOM 624 N N . PHE A 1 87 ? 16.965 -2.795 -7.897 1.00 62.56 87 PHE A N 1
ATOM 625 C CA . PHE A 1 87 ? 15.826 -3.576 -7.400 1.00 62.56 87 PHE A CA 1
ATOM 626 C C . PHE A 1 87 ? 15.874 -5.036 -7.877 1.00 62.56 87 PHE A C 1
ATOM 628 O O . PHE A 1 87 ? 15.645 -5.954 -7.091 1.00 62.56 87 PHE A O 1
ATOM 635 N N . ALA A 1 88 ? 16.286 -5.263 -9.130 1.00 56.84 88 ALA A N 1
ATOM 636 C CA . ALA A 1 88 ? 16.461 -6.608 -9.677 1.00 56.84 88 ALA A CA 1
ATOM 637 C C . ALA A 1 88 ? 17.551 -7.421 -8.942 1.00 56.84 88 ALA A C 1
ATOM 639 O O . ALA A 1 88 ? 17.489 -8.649 -8.932 1.00 56.84 88 ALA A O 1
ATOM 640 N N . ASN A 1 89 ? 18.498 -6.745 -8.273 1.00 53.72 89 ASN A N 1
ATOM 641 C CA . ASN A 1 89 ? 19.605 -7.359 -7.529 1.00 53.72 89 ASN A CA 1
ATOM 642 C C . ASN A 1 89 ? 19.419 -7.321 -5.991 1.00 53.72 89 ASN A C 1
ATOM 644 O O . ASN A 1 89 ? 19.918 -8.196 -5.284 1.00 53.72 89 ASN A O 1
ATOM 648 N N . THR A 1 90 ? 18.668 -6.356 -5.444 1.00 53.09 90 THR A N 1
ATOM 649 C CA . THR A 1 90 ? 18.556 -6.082 -3.991 1.00 53.09 90 THR A CA 1
ATOM 650 C C . THR A 1 90 ? 17.505 -6.907 -3.257 1.00 53.09 90 THR A C 1
ATOM 652 O O . THR A 1 90 ? 17.629 -7.057 -2.041 1.00 53.09 90 THR A O 1
ATOM 655 N N . VAL A 1 91 ? 16.526 -7.521 -3.934 1.00 55.09 91 VAL A N 1
ATOM 656 C CA . VAL A 1 91 ? 15.611 -8.479 -3.273 1.00 55.09 91 VAL A CA 1
ATOM 657 C C . VAL A 1 91 ? 16.409 -9.615 -2.611 1.00 55.09 91 VAL A C 1
ATOM 659 O O . VAL A 1 91 ? 16.059 -10.062 -1.518 1.00 55.09 91 VAL A O 1
ATOM 662 N N . SER A 1 92 ? 17.559 -9.997 -3.175 1.00 51.44 92 SER A N 1
ATOM 663 C CA . SER A 1 92 ? 18.491 -10.950 -2.556 1.00 51.44 92 SER A CA 1
ATOM 664 C C . SER A 1 92 ? 19.173 -10.393 -1.297 1.00 51.44 92 SER A C 1
ATOM 666 O O . SER A 1 92 ? 19.231 -11.079 -0.276 1.00 51.44 92 SER A O 1
ATOM 668 N N . ALA A 1 93 ? 19.634 -9.138 -1.323 1.00 50.78 93 ALA A N 1
ATOM 669 C CA . ALA A 1 93 ? 20.355 -8.504 -0.214 1.00 50.78 93 ALA A CA 1
ATOM 670 C C . ALA A 1 93 ? 19.439 -8.118 0.963 1.00 50.78 93 ALA A C 1
ATOM 672 O O . ALA A 1 93 ? 19.793 -8.341 2.120 1.00 50.78 93 ALA A O 1
ATOM 673 N N . ALA A 1 94 ? 18.235 -7.607 0.690 1.00 53.91 94 ALA A N 1
ATOM 674 C CA . ALA A 1 94 ? 17.253 -7.257 1.717 1.00 53.91 94 ALA A CA 1
ATOM 675 C C . ALA A 1 94 ? 16.684 -8.503 2.413 1.00 53.91 94 ALA A C 1
ATOM 677 O O . ALA A 1 94 ? 16.468 -8.488 3.624 1.00 53.91 94 ALA A O 1
ATOM 678 N N . THR A 1 95 ? 16.513 -9.612 1.683 1.00 57.22 95 THR A N 1
ATOM 679 C CA . THR A 1 95 ? 16.142 -10.904 2.283 1.00 57.22 95 THR A CA 1
ATOM 680 C C . THR A 1 95 ? 17.271 -11.432 3.173 1.00 57.22 95 THR A C 1
ATOM 682 O O . THR A 1 95 ? 17.013 -11.866 4.295 1.00 57.22 95 THR A O 1
ATOM 685 N N . LEU A 1 96 ? 18.531 -11.307 2.738 1.00 51.44 96 LEU A N 1
ATOM 686 C CA . LEU A 1 96 ? 19.711 -11.626 3.549 1.00 51.44 96 LEU A CA 1
ATOM 687 C C . LEU A 1 96 ? 19.785 -10.769 4.821 1.00 51.44 96 LEU A C 1
ATOM 689 O O . LEU A 1 96 ? 19.891 -11.321 5.915 1.00 51.44 96 LEU A O 1
ATOM 693 N N . LEU A 1 97 ? 19.626 -9.449 4.720 1.00 52.94 97 LEU A N 1
ATOM 694 C CA . LEU A 1 97 ? 19.618 -8.541 5.870 1.00 52.94 97 LEU A CA 1
ATOM 695 C C . LEU A 1 97 ? 18.448 -8.817 6.820 1.00 52.94 97 LEU A C 1
ATOM 697 O O . LEU A 1 97 ? 18.664 -8.923 8.021 1.00 52.94 97 LEU A O 1
ATOM 701 N N . ALA A 1 98 ? 17.236 -9.053 6.315 1.00 54.78 98 ALA A N 1
ATOM 702 C CA . ALA A 1 98 ? 16.086 -9.410 7.147 1.00 54.78 98 ALA A CA 1
ATOM 703 C C . ALA A 1 98 ? 16.258 -10.774 7.849 1.00 54.78 98 ALA A C 1
ATOM 705 O O . ALA A 1 98 ? 15.798 -10.950 8.983 1.00 54.78 98 ALA A O 1
ATOM 706 N N . THR A 1 99 ? 16.945 -11.738 7.218 1.00 54.41 99 THR A N 1
ATOM 707 C CA . THR A 1 99 ? 17.314 -13.009 7.870 1.00 54.41 99 THR A CA 1
ATOM 708 C C . THR A 1 99 ? 18.442 -12.852 8.893 1.00 54.41 99 THR A C 1
ATOM 710 O O . THR A 1 99 ? 18.401 -13.507 9.936 1.00 54.41 99 THR A O 1
ATOM 713 N N . LEU A 1 100 ? 19.399 -11.948 8.661 1.00 50.12 100 LEU A N 1
ATOM 714 C CA . LEU A 1 100 ? 20.491 -11.641 9.591 1.00 50.12 100 LEU A CA 1
ATOM 715 C C . LEU A 1 100 ? 20.001 -10.847 10.811 1.00 50.12 100 LEU A C 1
ATOM 717 O O . LEU A 1 100 ? 20.355 -11.181 11.940 1.00 50.12 100 LEU A O 1
ATOM 721 N N . SER A 1 101 ? 19.101 -9.879 10.627 1.00 51.53 101 SER A N 1
ATOM 722 C CA . SER A 1 101 ? 18.494 -9.097 11.715 1.00 51.53 101 SER A CA 1
ATOM 723 C C . SER A 1 101 ? 17.575 -9.921 12.626 1.00 51.53 101 SER A C 1
ATOM 725 O O . SER A 1 101 ? 17.261 -9.488 13.732 1.00 51.53 101 SER A O 1
ATOM 727 N N . ARG A 1 102 ? 17.167 -11.131 12.213 1.00 49.59 102 ARG A N 1
ATOM 728 C CA . ARG A 1 102 ? 16.425 -12.086 13.059 1.00 49.59 102 ARG A CA 1
ATOM 729 C C . ARG A 1 102 ? 17.312 -12.963 13.947 1.00 49.59 102 ARG A C 1
ATOM 731 O O . ARG A 1 102 ? 16.773 -13.725 14.749 1.00 49.59 102 ARG A O 1
ATOM 738 N N . ARG A 1 103 ? 18.642 -12.875 13.845 1.00 41.06 103 ARG A N 1
ATOM 739 C CA . ARG A 1 103 ? 19.567 -13.687 14.645 1.00 41.06 103 ARG A CA 1
ATOM 740 C C . ARG A 1 103 ? 20.410 -12.795 15.566 1.00 41.06 103 ARG A C 1
ATOM 742 O O . ARG A 1 103 ? 21.461 -12.319 15.144 1.00 41.06 103 ARG A O 1
ATOM 749 N N . PRO A 1 104 ? 20.016 -12.574 16.835 1.00 44.19 104 PRO A N 1
ATOM 750 C CA . PRO A 1 104 ? 20.907 -11.931 17.783 1.00 44.19 104 PRO A CA 1
ATOM 751 C C . PRO A 1 104 ? 21.991 -12.941 18.167 1.00 44.19 104 PRO A C 1
ATOM 753 O O . PRO A 1 104 ? 21.724 -13.960 18.800 1.00 44.19 104 PRO A O 1
ATOM 756 N N . GLY A 1 105 ? 23.220 -12.657 17.746 1.00 49.41 105 GLY A N 1
ATOM 757 C CA . GLY A 1 105 ? 24.411 -13.368 18.196 1.00 49.41 105 GLY A CA 1
ATOM 758 C C . GLY A 1 105 ? 24.930 -14.411 17.215 1.00 49.41 105 GLY A C 1
ATOM 759 O O . GLY A 1 105 ? 24.626 -15.597 17.330 1.00 49.41 105 GLY A O 1
ATOM 760 N N . ARG A 1 106 ? 25.817 -13.976 16.317 1.00 41.00 106 ARG A N 1
ATOM 761 C CA . ARG A 1 106 ? 27.103 -14.652 16.107 1.00 41.00 106 ARG A CA 1
ATOM 762 C C . ARG A 1 106 ? 28.053 -13.722 15.358 1.00 41.00 106 ARG A C 1
ATOM 764 O O . ARG A 1 106 ? 27.875 -13.491 14.170 1.00 41.00 106 ARG A O 1
ATOM 771 N N . SER A 1 107 ? 29.058 -13.213 16.063 1.00 52.66 107 SER A N 1
ATOM 772 C CA . SER A 1 107 ? 30.315 -12.818 15.434 1.00 52.66 107 SER A CA 1
ATOM 773 C C . SER A 1 107 ? 30.901 -14.052 14.755 1.00 52.66 107 SER A C 1
ATOM 775 O O . SER A 1 107 ? 31.045 -15.092 15.402 1.00 52.66 107 SER A O 1
ATOM 777 N N . ALA A 1 108 ? 31.201 -13.952 13.469 1.00 44.38 108 ALA A N 1
ATOM 778 C CA . ALA A 1 108 ? 32.125 -14.844 12.793 1.00 44.38 108 ALA A CA 1
ATOM 779 C C . ALA A 1 108 ? 32.661 -14.125 11.557 1.00 44.38 108 ALA A C 1
ATOM 781 O O . ALA A 1 108 ? 31.892 -13.537 10.799 1.00 44.38 108 ALA A O 1
ATOM 782 N N . ASP A 1 109 ? 33.982 -14.172 11.439 1.00 52.03 109 ASP A N 1
ATOM 783 C CA . ASP A 1 109 ? 34.805 -13.723 10.328 1.00 52.03 109 ASP A CA 1
ATOM 784 C C . ASP A 1 109 ? 34.186 -13.977 8.951 1.00 52.03 109 ASP A C 1
ATOM 786 O O . ASP A 1 109 ? 33.534 -14.994 8.698 1.00 52.03 109 ASP A O 1
ATOM 790 N N . SER A 1 110 ? 34.466 -13.077 8.016 1.00 42.97 110 SER A N 1
ATOM 791 C CA . SER A 1 110 ? 34.422 -13.402 6.594 1.00 42.97 110 SER A CA 1
ATOM 792 C C . SER A 1 110 ? 35.647 -12.811 5.919 1.00 42.97 110 SER A C 1
ATOM 794 O O . SER A 1 110 ? 35.641 -11.687 5.426 1.00 42.97 110 SER A O 1
ATOM 796 N N . ASP A 1 111 ? 36.703 -13.622 5.942 1.00 46.50 111 ASP A N 1
ATOM 797 C CA . ASP A 1 111 ? 37.707 -13.686 4.890 1.00 46.50 111 ASP A CA 1
ATOM 798 C C . ASP A 1 111 ? 37.031 -14.004 3.545 1.00 46.50 111 ASP A C 1
ATOM 800 O O . ASP A 1 111 ? 36.219 -14.926 3.445 1.00 46.50 111 ASP A O 1
ATOM 804 N N . GLY A 1 112 ? 37.429 -13.273 2.501 1.00 47.22 112 GLY A N 1
ATOM 805 C CA . GLY A 1 112 ? 37.306 -13.690 1.103 1.00 47.22 112 GLY A CA 1
ATOM 806 C C . GLY A 1 112 ? 35.928 -13.533 0.451 1.00 47.22 112 GLY A C 1
ATOM 807 O O . GLY A 1 112 ? 35.225 -14.517 0.215 1.00 47.22 112 GLY A O 1
ATOM 808 N N . HIS A 1 113 ? 35.592 -12.316 0.018 1.00 43.97 113 HIS A N 1
ATOM 809 C CA . HIS A 1 113 ? 34.650 -12.118 -1.089 1.00 43.97 113 HIS A CA 1
ATOM 810 C C . HIS A 1 113 ? 35.280 -11.230 -2.171 1.00 43.97 113 HIS A C 1
ATOM 812 O O . HIS A 1 113 ? 36.061 -10.342 -1.824 1.00 43.97 113 HIS A O 1
ATOM 818 N N . PRO A 1 114 ? 35.019 -11.501 -3.466 1.00 49.09 114 PRO A N 1
ATOM 819 C CA . PRO A 1 114 ? 35.539 -10.697 -4.565 1.00 49.09 114 PRO A CA 1
ATOM 820 C C . PRO A 1 114 ? 35.063 -9.254 -4.410 1.00 49.09 114 PRO A C 1
ATOM 822 O O . PRO A 1 114 ? 33.896 -9.019 -4.099 1.00 49.09 114 PRO A O 1
ATOM 825 N N . ASP A 1 115 ? 35.993 -8.322 -4.595 1.00 45.25 115 ASP A N 1
ATOM 826 C CA . ASP A 1 115 ? 35.778 -6.886 -4.437 1.00 45.25 115 ASP A CA 1
ATOM 827 C C . ASP A 1 115 ? 34.636 -6.441 -5.373 1.00 45.25 115 ASP A C 1
ATOM 829 O O . ASP A 1 115 ? 34.769 -6.594 -6.595 1.00 45.25 115 ASP A O 1
ATOM 833 N N . PRO A 1 116 ? 33.480 -5.995 -4.848 1.00 52.19 116 PRO A N 1
ATOM 834 C CA . PRO A 1 116 ? 32.417 -5.471 -5.687 1.00 52.19 116 PRO A CA 1
ATOM 835 C C . PRO A 1 116 ? 32.902 -4.177 -6.340 1.00 52.19 116 PRO A C 1
ATOM 837 O O . PRO A 1 116 ? 33.528 -3.337 -5.694 1.00 52.19 116 PRO A O 1
ATOM 840 N N . ASP A 1 117 ? 32.602 -4.011 -7.626 1.00 56.00 117 ASP A N 1
ATOM 841 C CA . ASP A 1 117 ? 32.926 -2.792 -8.363 1.00 56.00 117 ASP A CA 1
ATOM 842 C C . ASP A 1 117 ? 32.352 -1.572 -7.602 1.00 56.00 117 ASP A C 1
ATOM 844 O O . ASP A 1 117 ? 31.151 -1.560 -7.295 1.00 56.00 117 ASP A O 1
ATOM 848 N N . PRO A 1 118 ? 33.164 -0.560 -7.235 1.00 60.50 118 PRO A N 1
ATOM 849 C CA . PRO A 1 118 ? 32.724 0.558 -6.396 1.00 60.50 1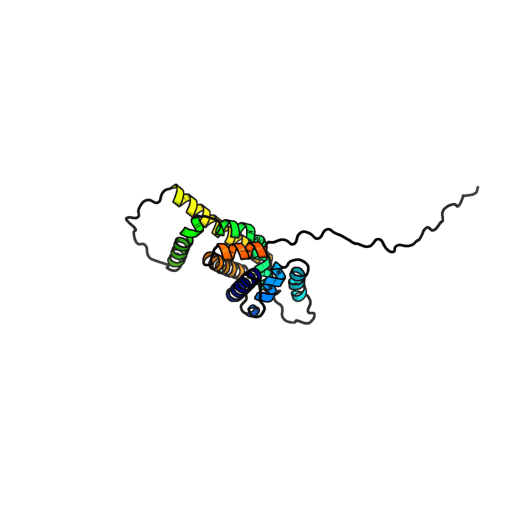18 PRO A CA 1
ATOM 850 C C . PRO A 1 118 ? 31.518 1.327 -6.965 1.00 60.50 118 PRO A C 1
ATOM 852 O O . PRO A 1 118 ? 30.739 1.909 -6.200 1.00 60.50 118 PRO A O 1
ATOM 855 N N . GLU A 1 119 ? 31.308 1.300 -8.285 1.00 59.88 119 GLU A N 1
ATOM 856 C CA . GLU A 1 119 ? 30.128 1.903 -8.921 1.00 59.88 119 GLU A CA 1
ATOM 857 C C . GLU A 1 119 ? 28.835 1.105 -8.665 1.00 59.88 119 GLU A C 1
ATOM 859 O O . GLU A 1 119 ? 27.755 1.690 -8.504 1.00 59.88 119 GLU A O 1
ATOM 864 N N . GLN A 1 120 ? 28.929 -0.224 -8.556 1.00 59.09 120 GLN A N 1
ATOM 865 C CA . GLN A 1 120 ? 27.790 -1.090 -8.235 1.00 59.09 120 GLN A CA 1
ATOM 866 C C . GLN A 1 120 ? 27.407 -0.977 -6.758 1.00 59.09 120 GLN A C 1
ATOM 868 O O . GLN A 1 120 ? 26.230 -0.780 -6.452 1.00 59.09 120 GLN A O 1
ATOM 873 N N . ALA A 1 121 ? 28.392 -0.990 -5.854 1.00 60.78 121 ALA A N 1
ATOM 874 C CA . ALA A 1 121 ? 28.153 -0.845 -4.416 1.00 60.78 121 ALA A CA 1
ATOM 875 C C . ALA A 1 121 ? 27.447 0.482 -4.074 1.00 60.78 121 ALA A C 1
ATOM 877 O O . ALA A 1 121 ? 26.503 0.509 -3.283 1.00 60.78 121 ALA A O 1
ATOM 878 N N . SER A 1 122 ? 27.843 1.575 -4.734 1.00 65.69 122 SER A N 1
ATOM 879 C CA . SER A 1 122 ? 27.232 2.898 -4.544 1.00 65.69 122 SER A CA 1
ATOM 880 C C . SER A 1 122 ? 25.780 2.953 -5.047 1.00 65.69 122 SER A C 1
ATOM 882 O O . SER A 1 122 ? 24.913 3.565 -4.421 1.00 65.69 122 SER A O 1
ATOM 884 N N . SER A 1 123 ? 25.491 2.279 -6.165 1.00 64.62 123 SER A N 1
ATOM 885 C CA . SER A 1 123 ? 24.153 2.240 -6.775 1.00 64.62 123 SER A CA 1
ATOM 886 C C . SER A 1 123 ? 23.161 1.387 -5.970 1.00 64.62 123 SER A C 1
ATOM 888 O O . SER A 1 123 ? 21.976 1.723 -5.855 1.00 64.62 123 SER A O 1
ATOM 890 N N . GLU A 1 124 ? 23.642 0.294 -5.376 1.00 67.06 124 GLU A N 1
ATOM 891 C CA . GLU A 1 124 ? 22.856 -0.569 -4.490 1.00 67.06 124 GLU A CA 1
ATOM 892 C C . GLU A 1 124 ? 22.529 0.119 -3.162 1.00 67.06 124 GLU A C 1
ATOM 894 O O . GLU A 1 124 ? 21.377 0.084 -2.719 1.00 67.06 124 GLU A O 1
ATOM 899 N N . GLN A 1 125 ? 23.502 0.814 -2.564 1.00 68.31 125 GLN A N 1
ATOM 900 C CA . GLN A 1 125 ? 23.297 1.598 -1.342 1.00 68.31 125 GLN A CA 1
ATOM 901 C C . GLN A 1 125 ? 22.255 2.702 -1.543 1.00 68.31 125 GLN A C 1
ATOM 903 O O . GLN A 1 125 ? 21.289 2.770 -0.783 1.00 68.31 125 GLN A O 1
ATOM 908 N N . ALA A 1 126 ? 22.374 3.493 -2.615 1.00 70.88 126 ALA A N 1
ATOM 909 C CA . ALA A 1 126 ? 21.408 4.546 -2.932 1.00 70.88 126 ALA A CA 1
ATOM 910 C C . ALA A 1 126 ? 19.980 3.998 -3.121 1.00 70.88 126 ALA A C 1
ATOM 912 O O . ALA A 1 126 ? 19.000 4.628 -2.725 1.00 70.88 126 ALA A O 1
ATOM 913 N N . SER A 1 127 ? 19.844 2.797 -3.686 1.00 71.25 127 SER A N 1
ATOM 914 C CA . SER A 1 127 ? 18.537 2.158 -3.886 1.00 71.25 127 SER A CA 1
ATOM 915 C C . SER A 1 127 ? 17.945 1.615 -2.585 1.00 71.25 127 SER A C 1
ATOM 917 O O . SER A 1 127 ? 16.737 1.720 -2.363 1.00 71.25 127 SER A O 1
ATOM 919 N N . SER A 1 128 ? 18.789 1.090 -1.692 1.00 73.31 128 SER A N 1
ATOM 920 C CA . SER A 1 128 ? 18.378 0.699 -0.342 1.00 73.31 128 SER A CA 1
ATOM 921 C C . SER A 1 128 ? 17.898 1.908 0.466 1.00 73.31 128 SER A C 1
ATOM 923 O O . SER A 1 128 ? 16.864 1.833 1.129 1.00 73.31 128 SER A O 1
ATOM 925 N N . GLU A 1 129 ? 18.604 3.037 0.389 1.00 80.06 129 GLU A N 1
ATOM 926 C CA . GLU A 1 129 ? 18.192 4.285 1.041 1.00 80.06 129 GLU A CA 1
ATOM 927 C C . GLU A 1 129 ? 16.846 4.788 0.508 1.00 80.06 129 GLU A C 1
ATOM 929 O O . GLU A 1 129 ? 15.975 5.169 1.289 1.00 80.06 129 GLU A O 1
ATOM 934 N N . GLN A 1 130 ? 16.624 4.716 -0.809 1.00 81.00 130 GLN A N 1
ATOM 935 C CA . GLN A 1 130 ? 15.341 5.082 -1.415 1.00 81.00 130 GLN A CA 1
ATOM 936 C C . GLN A 1 130 ? 14.192 4.179 -0.948 1.00 81.00 130 GLN A C 1
ATOM 938 O O . GLN A 1 130 ? 13.102 4.680 -0.668 1.00 81.00 130 GLN A O 1
ATOM 943 N N . ALA A 1 131 ? 14.418 2.867 -0.820 1.00 80.31 131 ALA A N 1
ATOM 944 C CA . ALA A 1 131 ? 13.411 1.939 -0.304 1.00 80.31 131 ALA A CA 1
ATOM 945 C C . ALA A 1 131 ? 13.052 2.241 1.161 1.00 80.31 131 ALA A C 1
ATOM 947 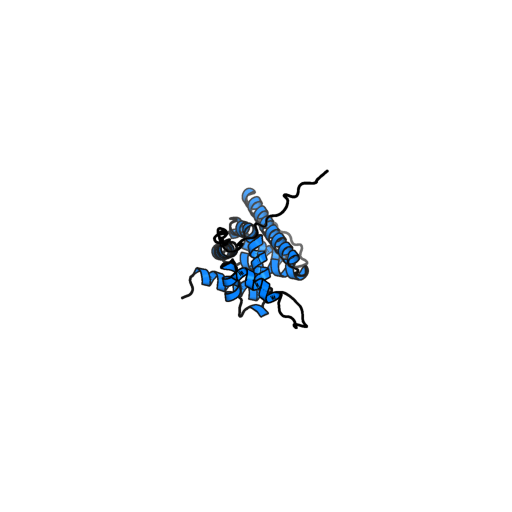O O . ALA A 1 131 ? 11.874 2.266 1.522 1.00 80.31 131 ALA A O 1
ATOM 948 N N . VAL A 1 132 ? 14.056 2.533 1.992 1.00 83.50 132 VAL A N 1
ATOM 949 C CA . VAL A 1 132 ? 13.859 2.943 3.390 1.00 83.50 132 VAL A CA 1
ATOM 950 C C . VAL A 1 132 ? 13.094 4.267 3.468 1.00 83.50 132 VAL A C 1
ATOM 952 O O . VAL A 1 132 ? 12.135 4.384 4.231 1.00 83.50 132 VAL A O 1
ATOM 955 N N . GLN A 1 133 ? 13.447 5.244 2.632 1.00 86.00 133 GLN A N 1
ATOM 956 C CA . GLN A 1 133 ? 12.748 6.525 2.571 1.00 86.00 133 GLN A CA 1
ATOM 957 C C . GLN A 1 133 ? 11.286 6.363 2.128 1.00 86.00 133 GLN A C 1
ATOM 959 O O . GLN A 1 133 ? 10.401 7.017 2.679 1.00 86.00 133 GLN A O 1
ATOM 964 N N . ALA A 1 134 ? 11.012 5.473 1.168 1.00 84.94 134 ALA A N 1
ATOM 965 C CA . ALA A 1 134 ? 9.653 5.146 0.744 1.00 84.94 134 ALA A CA 1
ATOM 966 C C . ALA A 1 134 ? 8.836 4.517 1.884 1.00 84.94 134 ALA A C 1
ATOM 968 O O . ALA A 1 134 ? 7.671 4.872 2.066 1.00 84.94 134 ALA A O 1
ATOM 969 N N . ALA A 1 135 ? 9.452 3.631 2.676 1.00 86.75 135 ALA A N 1
ATOM 970 C CA . ALA A 1 135 ? 8.818 3.025 3.845 1.00 86.75 135 ALA A CA 1
ATOM 971 C C . ALA A 1 135 ? 8.435 4.078 4.894 1.00 86.75 135 ALA A C 1
ATOM 973 O O . ALA A 1 135 ? 7.301 4.076 5.372 1.00 86.75 135 ALA A O 1
ATOM 974 N N . PHE A 1 136 ? 9.351 5.000 5.213 1.00 88.81 136 PHE A N 1
ATOM 975 C CA . PHE A 1 136 ? 9.083 6.079 6.166 1.00 88.81 136 PHE A CA 1
ATOM 976 C C . PHE A 1 136 ? 8.008 7.039 5.666 1.00 88.81 136 PHE A C 1
ATOM 978 O O . PHE A 1 136 ? 7.080 7.335 6.411 1.00 88.81 136 PHE A O 1
ATOM 985 N N . ALA A 1 137 ? 8.071 7.455 4.399 1.00 90.12 137 ALA A N 1
ATOM 986 C CA . ALA A 1 137 ? 7.049 8.316 3.814 1.00 90.12 137 ALA A CA 1
ATOM 987 C C . ALA A 1 137 ? 5.658 7.667 3.883 1.00 90.12 137 ALA A C 1
ATOM 989 O O . ALA A 1 137 ? 4.697 8.318 4.284 1.00 90.12 137 ALA A O 1
ATOM 990 N N . PHE A 1 138 ? 5.557 6.376 3.550 1.00 93.00 138 PHE A N 1
ATOM 991 C CA . PHE A 1 138 ? 4.292 5.647 3.615 1.00 93.00 138 PHE A CA 1
ATOM 992 C C . PHE A 1 138 ? 3.775 5.512 5.051 1.00 93.00 138 PHE A C 1
ATOM 994 O O . PHE A 1 138 ? 2.597 5.743 5.317 1.00 93.00 138 PHE A O 1
ATOM 1001 N N . ARG A 1 139 ? 4.658 5.193 5.998 1.00 94.31 139 ARG A N 1
ATOM 1002 C CA . ARG A 1 139 ? 4.328 5.106 7.421 1.00 94.31 139 ARG A CA 1
ATOM 1003 C C . ARG A 1 139 ? 3.851 6.441 7.992 1.00 94.31 139 ARG A C 1
ATOM 1005 O O . ARG A 1 139 ? 2.818 6.473 8.658 1.00 94.31 139 ARG A O 1
ATOM 1012 N N . ASP A 1 140 ? 4.565 7.528 7.728 1.00 92.88 140 ASP A N 1
ATOM 1013 C CA . ASP A 1 140 ? 4.193 8.857 8.215 1.00 92.88 140 ASP A CA 1
ATOM 1014 C C . ASP A 1 140 ? 2.825 9.280 7.654 1.00 92.88 140 ASP A C 1
ATOM 1016 O O . ASP A 1 140 ? 1.992 9.828 8.375 1.00 92.88 140 ASP A O 1
ATOM 1020 N N . ASP A 1 141 ? 2.538 8.933 6.398 1.00 93.06 141 ASP A N 1
ATOM 1021 C CA . ASP A 1 141 ? 1.257 9.212 5.749 1.00 93.06 141 ASP A CA 1
ATOM 1022 C C . ASP A 1 141 ? 0.083 8.406 6.354 1.00 93.06 141 ASP A C 1
ATOM 1024 O O . ASP A 1 141 ? -1.039 8.916 6.470 1.00 93.06 141 ASP A O 1
ATOM 1028 N N . LEU A 1 142 ? 0.341 7.179 6.825 1.00 92.38 142 LEU A N 1
ATOM 1029 C CA . LEU A 1 142 ? -0.616 6.382 7.603 1.00 92.38 142 LEU A CA 1
ATOM 1030 C C . LEU A 1 142 ? -0.876 6.977 8.994 1.00 92.38 142 LEU A C 1
ATOM 1032 O O . LEU A 1 142 ? -2.030 7.046 9.424 1.00 92.38 142 LEU A O 1
ATOM 1036 N N . VAL A 1 143 ? 0.169 7.446 9.683 1.00 92.25 143 VAL A N 1
ATOM 1037 C CA . VAL A 1 143 ? 0.037 8.117 10.990 1.00 92.25 143 VAL A CA 1
ATOM 1038 C C . VAL A 1 143 ? -0.774 9.406 10.857 1.00 92.25 143 VAL A C 1
ATOM 1040 O O . VAL A 1 143 ? -1.675 9.652 11.658 1.00 92.25 143 VAL A O 1
ATOM 1043 N N . LEU A 1 144 ? -0.535 10.197 9.805 1.00 90.69 144 LEU A N 1
ATOM 1044 C CA . LEU A 1 144 ? -1.323 11.399 9.502 1.00 90.69 144 LEU A CA 1
ATOM 1045 C C . LEU A 1 144 ? -2.815 11.100 9.276 1.00 90.69 144 LEU A C 1
ATOM 1047 O O . LEU A 1 144 ? -3.656 11.967 9.510 1.00 90.69 144 LEU A O 1
ATOM 1051 N N . ARG A 1 145 ? -3.153 9.875 8.859 1.00 88.38 145 ARG A N 1
ATOM 1052 C CA . ARG A 1 145 ? -4.533 9.387 8.689 1.00 88.38 145 ARG A CA 1
ATOM 1053 C C . ARG A 1 145 ? -5.120 8.742 9.945 1.00 88.38 145 ARG A C 1
ATOM 1055 O O . ARG A 1 145 ? -6.239 8.238 9.900 1.00 88.38 145 ARG A O 1
ATOM 1062 N N . GLY A 1 146 ? -4.402 8.796 11.065 1.00 89.81 146 GLY A N 1
ATOM 1063 C CA . GLY A 1 146 ? -4.889 8.369 12.373 1.00 89.81 146 GLY A CA 1
ATOM 1064 C C . GLY A 1 146 ? -4.550 6.930 12.749 1.00 89.81 146 GLY A C 1
ATOM 1065 O O . GLY A 1 146 ? -5.053 6.456 13.766 1.00 89.81 146 GLY A O 1
ATOM 1066 N N . LEU A 1 147 ? -3.703 6.228 11.984 1.00 89.88 147 LEU A N 1
ATOM 1067 C CA . LEU A 1 147 ? -3.218 4.921 12.427 1.00 89.88 147 LEU A CA 1
ATOM 1068 C C . LEU A 1 147 ? -2.244 5.079 13.609 1.00 89.88 147 LEU A C 1
ATOM 1070 O O . LEU A 1 147 ? -1.358 5.936 13.561 1.00 89.88 147 LEU A O 1
ATOM 1074 N N . PRO A 1 148 ? -2.332 4.215 14.637 1.00 90.94 148 PRO A N 1
ATOM 1075 C CA . PRO A 1 148 ? -1.311 4.126 15.673 1.00 90.94 148 PRO A CA 1
ATOM 1076 C C . PRO A 1 148 ? 0.065 3.831 15.068 1.00 90.94 148 PRO A C 1
ATOM 1078 O O . PRO A 1 148 ? 0.184 2.968 14.197 1.00 90.94 148 PRO A O 1
ATOM 1081 N N . THR A 1 149 ? 1.112 4.488 15.569 1.00 90.69 149 THR A N 1
ATOM 1082 C CA . THR A 1 149 ? 2.483 4.387 15.039 1.00 90.69 149 THR A CA 1
ATOM 1083 C C . THR A 1 149 ? 2.966 2.942 14.880 1.00 90.69 149 THR A C 1
ATOM 1085 O O . THR A 1 149 ? 3.389 2.563 13.793 1.00 90.69 149 THR A O 1
ATOM 1088 N N . ASP A 1 150 ? 2.800 2.094 15.902 1.00 90.12 150 ASP A N 1
ATOM 1089 C CA . ASP A 1 150 ? 3.221 0.681 15.856 1.00 90.12 150 ASP A CA 1
ATOM 1090 C C . ASP A 1 150 ? 2.455 -0.148 14.808 1.00 90.12 150 ASP A C 1
ATOM 1092 O O . ASP A 1 150 ? 2.935 -1.168 14.300 1.00 90.12 150 ASP A O 1
ATOM 1096 N N . GLN A 1 151 ? 1.217 0.246 14.507 1.00 90.56 151 GLN A N 1
ATOM 1097 C CA . GLN A 1 151 ? 0.414 -0.388 13.468 1.00 90.56 151 GLN A CA 1
ATOM 1098 C C . GLN A 1 151 ? 0.829 0.115 12.084 1.00 90.56 151 GLN A C 1
ATOM 1100 O O . GLN A 1 151 ? 1.008 -0.705 11.184 1.00 90.56 151 GLN A O 1
ATOM 1105 N N . ALA A 1 152 ? 1.043 1.424 11.933 1.00 92.19 152 ALA A N 1
ATOM 1106 C CA . ALA A 1 152 ? 1.544 2.035 10.706 1.00 92.19 152 ALA A CA 1
ATOM 1107 C C . ALA A 1 152 ? 2.917 1.468 10.311 1.00 92.19 152 ALA A C 1
ATOM 1109 O O . ALA A 1 152 ? 3.097 1.084 9.159 1.00 92.19 152 ALA A O 1
ATOM 1110 N N . ASP A 1 153 ? 3.842 1.322 11.266 1.00 90.69 153 ASP A N 1
ATOM 1111 C CA . ASP A 1 153 ? 5.171 0.735 11.052 1.00 90.69 153 ASP A CA 1
ATOM 1112 C C . ASP A 1 153 ? 5.084 -0.699 10.509 1.00 90.69 153 ASP A C 1
ATOM 1114 O O . ASP A 1 153 ? 5.686 -1.030 9.483 1.00 90.69 153 ASP A O 1
ATOM 1118 N N . ARG A 1 154 ? 4.284 -1.559 11.154 1.00 92.12 154 ARG A N 1
ATOM 1119 C CA . ARG A 1 154 ? 4.107 -2.951 10.710 1.00 92.12 154 ARG A CA 1
ATOM 1120 C C . ARG A 1 154 ? 3.470 -3.042 9.327 1.00 92.12 154 ARG A C 1
ATOM 1122 O O . ARG A 1 154 ? 3.963 -3.796 8.491 1.00 92.12 154 ARG A O 1
ATOM 1129 N N . ILE A 1 155 ? 2.401 -2.284 9.089 1.00 92.75 155 ILE A N 1
ATOM 1130 C CA . ILE A 1 155 ? 1.686 -2.283 7.808 1.00 92.75 155 ILE A CA 1
ATOM 1131 C C . ILE A 1 155 ? 2.589 -1.765 6.688 1.00 92.75 155 ILE A C 1
ATOM 1133 O O . ILE A 1 155 ? 2.654 -2.387 5.628 1.00 92.75 155 ILE A O 1
ATOM 1137 N N . ALA A 1 156 ? 3.310 -0.665 6.920 1.00 90.81 156 ALA A N 1
ATOM 1138 C CA . ALA A 1 156 ? 4.206 -0.085 5.930 1.00 90.81 156 ALA A CA 1
ATOM 1139 C C . ALA A 1 156 ? 5.308 -1.068 5.528 1.00 90.81 156 ALA A C 1
ATOM 1141 O O . ALA A 1 156 ? 5.511 -1.313 4.339 1.00 90.81 156 ALA A O 1
ATOM 1142 N N . ALA A 1 157 ? 5.954 -1.700 6.512 1.00 87.25 157 ALA A N 1
ATOM 1143 C CA . ALA A 1 157 ? 6.979 -2.704 6.261 1.00 87.25 157 ALA A CA 1
ATOM 1144 C C . ALA A 1 157 ? 6.429 -3.923 5.498 1.00 87.25 157 ALA A C 1
ATOM 1146 O O . ALA A 1 157 ? 7.054 -4.382 4.543 1.00 87.25 157 ALA A O 1
ATOM 1147 N N . GLN A 1 158 ? 5.260 -4.443 5.887 1.00 90.88 158 GLN A N 1
ATOM 1148 C CA . GLN A 1 158 ? 4.657 -5.613 5.243 1.00 90.88 158 GLN A CA 1
ATOM 1149 C C . GLN A 1 158 ? 4.220 -5.328 3.804 1.00 90.88 158 GLN A C 1
ATOM 1151 O O . GLN A 1 158 ? 4.551 -6.100 2.908 1.00 90.88 158 GLN A O 1
ATOM 1156 N N . LEU A 1 159 ? 3.504 -4.227 3.565 1.00 92.06 159 LEU A N 1
ATOM 1157 C CA . LEU A 1 159 ? 3.028 -3.880 2.225 1.00 92.06 159 LEU A CA 1
ATOM 1158 C C . LEU A 1 159 ? 4.178 -3.526 1.287 1.00 92.06 159 LEU A C 1
ATOM 1160 O O . LEU A 1 159 ? 4.155 -3.939 0.128 1.00 92.06 159 LEU A O 1
ATOM 1164 N N . LEU A 1 160 ? 5.206 -2.826 1.777 1.00 87.88 160 LEU A N 1
ATOM 1165 C CA . LEU A 1 160 ? 6.393 -2.580 0.971 1.00 87.88 160 LEU A CA 1
ATOM 1166 C C . LEU A 1 160 ? 7.115 -3.896 0.661 1.00 87.88 160 LEU A C 1
ATOM 1168 O O . LEU A 1 160 ? 7.449 -4.135 -0.490 1.00 87.88 160 LEU A O 1
ATOM 1172 N N . ALA A 1 161 ? 7.279 -4.801 1.629 1.00 85.19 161 ALA A N 1
ATOM 1173 C CA . ALA A 1 161 ? 7.874 -6.113 1.370 1.00 85.19 161 ALA A CA 1
ATOM 1174 C C . ALA A 1 161 ? 7.079 -6.942 0.342 1.00 85.19 161 ALA A C 1
ATOM 1176 O O . ALA A 1 161 ? 7.684 -7.627 -0.481 1.00 85.19 161 ALA A O 1
ATOM 1177 N N . GLU A 1 162 ? 5.744 -6.878 0.352 1.00 89.50 162 GLU A N 1
ATOM 1178 C CA . GLU A 1 162 ? 4.909 -7.517 -0.674 1.00 89.50 162 GLU A CA 1
ATOM 1179 C C . GLU A 1 162 ? 5.100 -6.888 -2.059 1.00 89.50 162 GLU A C 1
ATOM 1181 O O . GLU A 1 162 ? 5.249 -7.614 -3.044 1.00 89.50 162 GLU A O 1
ATOM 1186 N N . LEU A 1 163 ? 5.138 -5.553 -2.142 1.00 87.56 163 LEU A N 1
ATOM 1187 C CA . LEU A 1 163 ? 5.428 -4.828 -3.384 1.00 87.56 163 LEU A CA 1
ATOM 1188 C C . LEU A 1 163 ? 6.798 -5.221 -3.941 1.00 87.56 163 LEU A C 1
ATOM 1190 O O . LEU A 1 163 ? 6.916 -5.502 -5.129 1.00 87.56 163 LEU A O 1
ATOM 1194 N N . LEU A 1 164 ? 7.805 -5.308 -3.070 1.00 82.44 164 LEU A N 1
ATOM 1195 C CA . LEU A 1 164 ? 9.177 -5.653 -3.436 1.00 82.44 164 LEU A CA 1
ATOM 1196 C C . LEU A 1 164 ? 9.360 -7.143 -3.789 1.00 82.44 164 LEU A C 1
ATOM 1198 O O . LEU A 1 164 ? 10.303 -7.491 -4.489 1.00 82.44 164 LEU A O 1
ATOM 1202 N N . ARG A 1 165 ? 8.496 -8.047 -3.314 1.00 85.44 165 ARG A N 1
ATOM 1203 C CA . ARG A 1 165 ? 8.523 -9.468 -3.716 1.00 85.44 165 ARG A CA 1
ATOM 1204 C C . ARG A 1 165 ? 7.733 -9.769 -4.982 1.00 85.44 165 ARG A C 1
ATOM 1206 O O . ARG A 1 165 ? 7.905 -10.844 -5.555 1.00 85.44 165 ARG A O 1
ATOM 1213 N N . SER A 1 166 ? 6.798 -8.898 -5.332 1.00 86.88 166 SER A N 1
ATOM 1214 C CA . SER A 1 166 ? 5.938 -9.073 -6.497 1.00 86.88 166 SER A CA 1
ATOM 1215 C C . SER A 1 166 ? 6.677 -8.681 -7.777 1.00 86.88 166 SER A C 1
ATOM 1217 O O . SER A 1 166 ? 7.766 -8.114 -7.731 1.00 86.88 166 SER A O 1
ATOM 1219 N N . ASP A 1 167 ? 6.085 -8.981 -8.933 1.00 89.06 167 ASP A N 1
ATOM 1220 C CA . ASP A 1 167 ? 6.611 -8.499 -10.211 1.00 89.06 167 ASP A CA 1
ATOM 1221 C C . ASP A 1 167 ? 6.633 -6.952 -10.211 1.00 89.06 167 ASP A C 1
ATOM 1223 O O . ASP A 1 167 ? 5.569 -6.339 -10.046 1.00 89.06 167 ASP A O 1
ATOM 1227 N N . PRO A 1 168 ? 7.804 -6.300 -10.387 1.00 86.88 168 PRO A N 1
ATOM 1228 C CA . PRO A 1 168 ? 7.903 -4.842 -10.388 1.00 86.88 168 PRO A CA 1
ATOM 1229 C C . PRO A 1 168 ? 7.019 -4.188 -11.445 1.00 86.88 168 PRO A C 1
ATOM 1231 O O . PRO A 1 168 ? 6.490 -3.102 -11.203 1.00 86.88 168 PRO A O 1
ATOM 1234 N N . ALA A 1 169 ? 6.835 -4.830 -12.604 1.00 88.00 169 ALA A N 1
ATOM 1235 C CA . ALA A 1 169 ? 5.993 -4.295 -13.665 1.00 88.00 169 ALA A CA 1
ATOM 1236 C C . ALA A 1 169 ? 4.514 -4.294 -13.251 1.00 88.00 169 ALA A C 1
ATOM 1238 O O . ALA A 1 169 ? 3.811 -3.306 -13.474 1.00 88.00 169 ALA A O 1
ATOM 1239 N N . ASP A 1 170 ? 4.059 -5.362 -12.592 1.00 91.12 170 ASP A N 1
ATOM 1240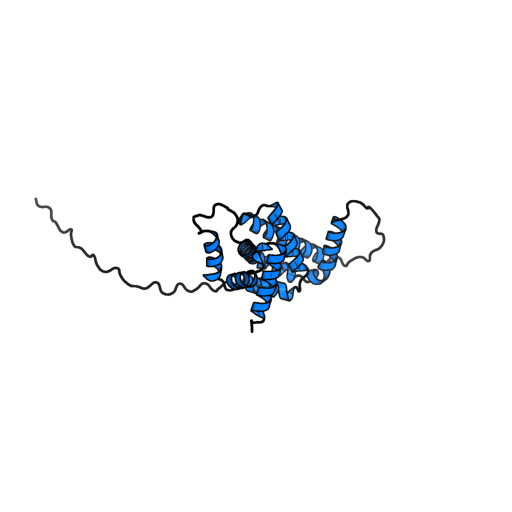 C CA . ASP A 1 170 ? 2.688 -5.493 -12.089 1.00 91.12 170 ASP A CA 1
ATOM 1241 C C . ASP A 1 170 ? 2.413 -4.518 -10.929 1.00 91.12 170 ASP A C 1
ATOM 1243 O O . ASP A 1 170 ? 1.413 -3.795 -10.940 1.00 91.12 170 ASP A O 1
ATOM 1247 N N . ALA A 1 171 ? 3.346 -4.408 -9.976 1.00 92.19 171 ALA A N 1
ATOM 1248 C CA . ALA A 1 171 ? 3.272 -3.446 -8.874 1.00 92.19 171 ALA A CA 1
ATOM 1249 C C . ALA A 1 171 ? 3.270 -1.990 -9.377 1.00 92.19 171 ALA A C 1
ATOM 1251 O O . ALA A 1 171 ? 2.464 -1.164 -8.935 1.00 92.19 171 ALA A O 1
ATOM 1252 N N . ALA A 1 172 ? 4.128 -1.665 -10.349 1.00 91.25 172 ALA A N 1
ATOM 1253 C CA . ALA A 1 172 ? 4.150 -0.346 -10.970 1.00 91.25 172 ALA A CA 1
ATOM 1254 C C . ALA A 1 172 ? 2.850 -0.057 -11.735 1.00 91.25 172 ALA A C 1
ATOM 1256 O O . ALA A 1 172 ? 2.305 1.043 -11.611 1.00 91.25 172 ALA A O 1
ATOM 1257 N N . ALA A 1 173 ? 2.313 -1.031 -12.478 1.00 92.00 173 ALA A N 1
ATOM 1258 C CA . ALA A 1 173 ? 1.036 -0.897 -13.176 1.00 92.00 173 ALA A CA 1
ATOM 1259 C C . ALA A 1 173 ? -0.112 -0.618 -12.196 1.00 92.00 173 ALA A C 1
ATOM 1261 O O . ALA A 1 173 ? -0.913 0.292 -12.431 1.00 92.00 173 ALA A O 1
ATOM 1262 N N . PHE A 1 174 ? -0.156 -1.331 -11.068 1.00 94.75 174 PHE A N 1
ATOM 1263 C CA . PHE A 1 174 ? -1.098 -1.065 -9.985 1.00 94.75 174 PHE A CA 1
ATOM 1264 C C . PHE A 1 174 ? -0.982 0.376 -9.461 1.00 94.75 174 PHE A C 1
ATOM 1266 O O . PHE A 1 174 ? -1.974 1.111 -9.458 1.00 94.75 174 PHE A O 1
ATOM 1273 N N . LEU A 1 175 ? 0.225 0.823 -9.097 1.00 93.25 175 LEU A N 1
ATOM 1274 C CA . LEU A 1 175 ? 0.452 2.175 -8.572 1.00 93.25 175 LEU A CA 1
ATOM 1275 C C . LEU A 1 175 ? 0.125 3.268 -9.596 1.00 93.25 175 LEU A C 1
ATOM 1277 O O . LEU A 1 175 ? -0.443 4.298 -9.235 1.00 93.25 175 LEU A O 1
ATOM 1281 N N . ILE A 1 176 ? 0.421 3.059 -10.883 1.00 92.62 176 ILE A N 1
ATOM 1282 C CA . ILE A 1 176 ? 0.028 3.978 -11.964 1.00 92.62 176 ILE A CA 1
ATOM 1283 C C . ILE A 1 176 ? -1.493 4.132 -12.011 1.00 92.62 176 ILE A C 1
ATOM 1285 O O . ILE A 1 176 ? -1.990 5.248 -12.137 1.00 92.62 176 ILE A O 1
ATOM 1289 N N . ARG A 1 177 ? -2.251 3.041 -11.878 1.00 91.25 177 ARG A N 1
ATOM 1290 C CA . ARG A 1 177 ? -3.721 3.094 -11.892 1.00 91.25 177 ARG A CA 1
ATOM 1291 C C . ARG A 1 177 ? -4.296 3.734 -10.637 1.00 91.25 177 ARG A C 1
ATOM 1293 O O . ARG A 1 177 ? -5.276 4.466 -10.732 1.00 91.25 177 ARG A O 1
ATOM 1300 N N . LEU A 1 178 ? -3.678 3.496 -9.487 1.00 90.81 178 LEU A N 1
ATOM 1301 C CA . LEU A 1 178 ? -4.086 4.090 -8.218 1.00 90.81 178 LEU A CA 1
ATOM 1302 C C . LEU A 1 178 ? -3.870 5.615 -8.201 1.00 90.81 178 LEU A C 1
ATOM 1304 O O . LEU A 1 178 ? -4.730 6.374 -7.745 1.00 90.81 178 LEU A O 1
ATOM 1308 N N . THR A 1 179 ? -2.735 6.053 -8.757 1.00 89.12 179 THR A N 1
ATOM 1309 C CA . THR A 1 179 ? -2.308 7.461 -8.838 1.00 89.12 179 THR A CA 1
ATOM 1310 C C . THR A 1 179 ? -2.844 8.211 -10.045 1.00 89.12 179 THR A C 1
ATOM 1312 O O . THR A 1 179 ? -2.750 9.439 -10.057 1.00 89.12 179 THR A O 1
ATOM 1315 N N . ALA A 1 180 ? -3.409 7.518 -11.041 1.00 84.19 180 ALA A N 1
ATOM 1316 C CA . ALA A 1 180 ? -4.046 8.135 -12.196 1.00 84.19 180 ALA A CA 1
ATOM 1317 C C . ALA A 1 180 ? -5.131 9.101 -11.706 1.00 84.19 180 ALA A C 1
ATOM 1319 O O . ALA A 1 180 ? -6.251 8.721 -11.362 1.00 84.19 180 ALA A O 1
ATOM 1320 N N . ARG A 1 181 ? -4.762 10.381 -11.612 1.00 59.69 181 ARG A N 1
ATOM 1321 C CA . ARG A 1 181 ? -5.679 11.451 -11.249 1.00 59.69 181 ARG A CA 1
ATOM 1322 C C . ARG A 1 181 ? -6.731 11.498 -12.347 1.00 59.69 181 ARG A C 1
ATOM 1324 O O . ARG A 1 181 ? -6.384 11.587 -13.525 1.00 59.69 181 ARG A O 1
ATOM 1331 N N . GLU A 1 182 ? -8.008 11.456 -11.972 1.00 51.25 182 GLU A N 1
ATOM 1332 C CA . GLU A 1 182 ? -9.055 11.889 -12.897 1.00 51.25 182 GLU A CA 1
ATOM 1333 C C . GLU A 1 182 ? -8.652 13.302 -13.363 1.00 51.25 182 GLU A C 1
ATOM 1335 O O . GLU A 1 182 ? -8.309 14.135 -12.511 1.00 51.25 182 GLU A O 1
ATOM 1340 N N . PRO A 1 183 ? -8.614 13.592 -14.677 1.00 42.72 183 PRO A N 1
ATOM 1341 C CA . PRO A 1 183 ? -8.430 14.961 -15.127 1.00 42.72 183 PRO A CA 1
ATOM 1342 C C . PRO A 1 183 ? -9.497 15.803 -14.435 1.00 42.72 183 PRO A C 1
ATOM 1344 O O . PRO A 1 183 ? -10.669 15.414 -14.412 1.00 42.72 183 PRO A O 1
ATOM 1347 N N . ALA A 1 184 ? -9.084 16.919 -13.826 1.00 41.62 184 ALA A N 1
ATOM 1348 C CA . ALA A 1 184 ? -10.006 17.853 -13.201 1.00 41.62 184 ALA A CA 1
ATOM 1349 C C . ALA A 1 184 ? -11.165 18.073 -14.172 1.00 41.62 184 ALA A C 1
ATOM 1351 O O . ALA A 1 184 ? -10.948 18.536 -15.295 1.00 41.62 184 ALA A O 1
ATOM 1352 N N . ARG A 1 185 ? -12.385 17.675 -13.782 1.00 41.28 185 ARG A N 1
ATOM 1353 C CA . ARG A 1 185 ? -13.563 17.998 -14.586 1.00 41.28 185 ARG A CA 1
ATOM 1354 C C . ARG A 1 185 ? -13.481 19.502 -14.844 1.00 41.28 185 ARG A C 1
ATOM 1356 O O . ARG A 1 185 ? -13.393 20.243 -13.860 1.00 41.28 185 ARG A O 1
ATOM 1363 N N . PRO A 1 186 ? -13.511 19.974 -16.103 1.00 38.69 186 PRO A N 1
ATOM 1364 C CA . PRO A 1 186 ? -13.724 21.389 -16.325 1.00 38.69 186 PRO A CA 1
ATOM 1365 C C . PRO A 1 186 ? -14.995 21.747 -15.560 1.00 38.69 186 PRO A C 1
ATOM 1367 O O . PRO A 1 186 ? -16.006 21.044 -15.665 1.00 38.69 186 PRO A O 1
ATOM 1370 N N . ALA A 1 187 ? -14.904 22.770 -14.713 1.00 45.94 187 ALA A N 1
ATOM 1371 C CA . ALA A 1 187 ? -16.026 23.319 -13.975 1.00 45.94 187 ALA A CA 1
ATOM 1372 C C . ALA A 1 187 ? -17.057 23.830 -14.994 1.00 45.94 187 ALA A C 1
ATOM 1374 O O . ALA A 1 187 ? -17.031 24.978 -15.421 1.00 45.94 187 ALA A O 1
ATOM 1375 N N . GLY A 1 188 ? -17.912 22.932 -15.468 1.00 48.72 188 GLY A N 1
ATOM 1376 C CA . GLY A 1 188 ? -18.847 23.177 -16.548 1.00 48.72 188 GLY A CA 1
ATOM 1377 C C . GLY A 1 188 ? -20.268 22.962 -16.065 1.00 48.72 188 GLY A C 1
ATOM 1378 O O . GLY A 1 188 ? -20.640 21.850 -15.699 1.00 48.72 188 GLY A O 1
ATOM 1379 N N . SER A 1 189 ? -21.063 24.028 -16.162 1.00 49.50 189 SER A N 1
ATOM 1380 C CA . SER A 1 189 ? -22.529 24.086 -16.046 1.00 49.50 189 SER A CA 1
ATOM 1381 C C . SER A 1 189 ? -23.147 24.282 -14.653 1.00 49.50 189 SER A C 1
ATOM 1383 O O . SER A 1 189 ? -24.188 23.719 -14.318 1.00 49.50 189 SER A O 1
ATOM 1385 N N . GLY A 1 190 ? -22.605 25.231 -13.886 1.00 41.12 190 GLY A N 1
ATOM 1386 C CA . GLY A 1 190 ? -23.464 26.055 -13.031 1.00 41.12 190 GLY A CA 1
ATOM 1387 C C . GLY A 1 190 ? -24.386 26.904 -13.916 1.00 41.12 190 GLY A C 1
ATOM 1388 O O . GLY A 1 190 ? -23.947 27.871 -14.529 1.00 41.12 190 GLY A O 1
ATOM 1389 N N . ARG A 1 191 ? -25.645 26.485 -14.047 1.00 44.41 191 ARG A N 1
ATOM 1390 C CA . ARG A 1 191 ? -26.727 27.158 -14.786 1.00 44.41 191 ARG A CA 1
ATOM 1391 C C . ARG A 1 191 ? -26.800 28.674 -14.491 1.00 44.41 191 ARG A C 1
ATOM 1393 O O . ARG A 1 191 ? -26.903 29.032 -13.320 1.00 44.41 191 ARG A O 1
ATOM 1400 N N . PRO A 1 192 ? -26.904 29.561 -15.502 1.00 50.34 192 PRO A N 1
ATOM 1401 C CA . PRO A 1 192 ? -27.394 30.918 -15.298 1.00 50.34 192 PRO A CA 1
ATOM 1402 C C . PRO A 1 192 ? -28.924 30.861 -15.253 1.00 50.34 192 PRO A C 1
ATOM 1404 O O . PRO A 1 192 ? -29.599 30.828 -16.279 1.00 50.34 192 PRO A O 1
ATOM 1407 N N . GLY A 1 193 ? -29.497 30.780 -14.058 1.00 48.66 193 GLY A N 1
ATOM 1408 C CA . GLY A 1 193 ? -30.945 30.745 -13.915 1.00 48.66 193 GLY A CA 1
ATOM 1409 C C . GLY A 1 193 ?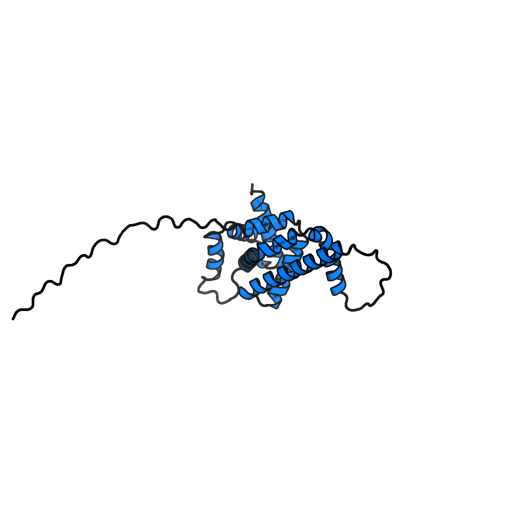 -31.383 31.081 -12.504 1.00 48.66 193 GLY A C 1
ATOM 1410 O O . GLY A 1 193 ? -31.033 30.369 -11.575 1.00 48.66 193 GLY A O 1
ATOM 1411 N N . LEU A 1 194 ? -32.212 32.123 -12.406 1.00 54.97 194 LEU A N 1
ATOM 1412 C CA . LEU A 1 194 ? -32.977 32.559 -11.233 1.00 54.97 194 LEU A CA 1
ATOM 1413 C C . LEU A 1 194 ? -32.216 33.344 -10.156 1.00 54.97 194 LEU A C 1
ATOM 1415 O O . LEU A 1 194 ? -32.139 32.908 -9.021 1.00 54.97 194 LEU A O 1
ATOM 1419 N N . LEU A 1 195 ? -31.870 34.602 -10.453 1.00 53.78 195 LEU A N 1
ATOM 1420 C CA . LEU A 1 195 ? -32.317 35.698 -9.582 1.00 53.78 195 LEU A CA 1
ATOM 1421 C C . LEU A 1 195 ? -32.904 36.834 -10.421 1.00 53.78 195 LEU A C 1
ATOM 1423 O O . LEU A 1 195 ? -32.269 37.777 -10.883 1.00 53.78 195 LEU A O 1
ATOM 1427 N N . ARG A 1 196 ? -34.201 36.644 -10.629 1.00 47.94 196 ARG A N 1
ATOM 1428 C CA . ARG A 1 196 ? -35.209 37.607 -11.033 1.00 47.94 196 ARG A CA 1
ATOM 1429 C C . ARG A 1 196 ? -35.227 38.749 -10.003 1.00 47.94 196 ARG A C 1
ATOM 1431 O O . ARG A 1 196 ? -35.378 38.480 -8.823 1.00 47.94 196 ARG A O 1
ATOM 1438 N N . ARG A 1 197 ? -35.156 39.988 -10.500 1.00 53.31 197 ARG A N 1
ATOM 1439 C CA . ARG A 1 197 ? -35.825 41.203 -9.993 1.00 53.31 197 ARG A CA 1
ATOM 1440 C C . ARG A 1 197 ? -35.759 41.473 -8.483 1.00 53.31 197 ARG A C 1
ATOM 1442 O O . ARG A 1 197 ? -36.497 40.859 -7.735 1.00 53.31 197 ARG A O 1
ATOM 1449 N N . LEU A 1 198 ? -35.107 42.577 -8.121 1.00 54.09 198 LEU A N 1
ATOM 1450 C CA . LEU A 1 198 ? -35.693 43.627 -7.275 1.00 54.09 198 LEU A CA 1
ATOM 1451 C C . LEU A 1 198 ? -34.923 44.934 -7.526 1.00 54.09 198 LEU A C 1
ATOM 1453 O O . LEU A 1 198 ? -33.978 45.283 -6.831 1.00 54.09 198 LEU A O 1
ATOM 1457 N N . ARG A 1 199 ? -35.323 45.651 -8.582 1.00 52.25 199 ARG A N 1
ATOM 1458 C CA . ARG A 1 199 ? -34.985 47.065 -8.780 1.00 52.25 199 ARG A CA 1
ATOM 1459 C C . ARG A 1 199 ? -36.162 47.868 -8.222 1.00 52.25 199 ARG A C 1
ATOM 1461 O O . ARG A 1 199 ? -37.098 48.175 -8.952 1.00 52.25 199 ARG A O 1
ATOM 1468 N N . LEU A 1 200 ? -36.142 48.125 -6.918 1.00 54.78 200 LEU A N 1
ATOM 1469 C CA . LEU A 1 200 ? -36.939 49.174 -6.274 1.00 54.78 200 LEU A CA 1
ATOM 1470 C C . LEU A 1 200 ? -35.962 50.346 -6.087 1.00 54.78 200 LEU A C 1
ATOM 1472 O O . LEU A 1 200 ? -34.940 50.183 -5.435 1.00 54.78 200 LEU A O 1
ATOM 1476 N N . ARG A 1 201 ? -36.041 51.427 -6.877 1.00 54.69 201 ARG A N 1
ATOM 1477 C CA . ARG A 1 201 ? -36.895 52.605 -6.623 1.00 54.69 201 ARG A CA 1
ATOM 1478 C C . ARG A 1 201 ? -36.948 52.927 -5.129 1.00 54.69 201 ARG A C 1
ATOM 1480 O O . ARG A 1 201 ? -37.690 52.259 -4.430 1.00 54.69 201 ARG A O 1
ATOM 1487 N N . PHE A 1 202 ? -36.168 53.917 -4.692 1.00 51.62 202 PHE A N 1
ATOM 1488 C CA . PHE A 1 202 ? -36.569 55.047 -3.835 1.00 51.62 202 PHE A CA 1
ATOM 1489 C C . PHE A 1 202 ? -35.320 55.722 -3.251 1.00 51.62 202 PHE A C 1
ATOM 1491 O O . PHE A 1 202 ? -34.669 55.172 -2.371 1.00 51.62 202 PHE A O 1
ATOM 1498 N N . SER A 1 203 ? -34.998 56.911 -3.757 1.00 51.59 203 SER A N 1
ATOM 1499 C CA . SER A 1 203 ? -34.450 58.045 -2.995 1.00 51.59 203 SER A CA 1
ATOM 1500 C C . SER A 1 203 ? -34.269 59.206 -3.967 1.00 51.59 203 SER A C 1
ATOM 1502 O O . SER A 1 203 ? -33.163 59.575 -4.339 1.00 51.59 203 SER A O 1
ATOM 1504 N N . ASP A 1 204 ? -35.405 59.719 -4.430 1.00 54.00 204 ASP A N 1
ATOM 1505 C CA . ASP A 1 204 ? -35.529 61.125 -4.783 1.00 54.00 204 ASP A CA 1
ATOM 1506 C C . ASP A 1 204 ? -36.538 61.681 -3.778 1.00 54.00 204 ASP A C 1
ATOM 1508 O O . ASP A 1 204 ? -37.717 61.325 -3.798 1.00 54.00 204 ASP A O 1
ATOM 1512 N N . SER A 1 205 ? -36.037 62.411 -2.789 1.00 59.47 205 SER A N 1
ATOM 1513 C CA . SER A 1 205 ? -36.859 63.201 -1.884 1.00 59.47 205 SER A CA 1
ATOM 1514 C C . SER A 1 205 ? -36.059 64.440 -1.540 1.00 59.47 205 SER A C 1
ATOM 1516 O O . SER A 1 205 ? -35.165 64.414 -0.694 1.00 59.47 205 SER A O 1
ATOM 1518 N N . GLY A 1 206 ? -36.380 65.515 -2.254 1.00 55.03 206 GLY A N 1
ATOM 1519 C CA . GLY A 1 206 ? -35.922 66.853 -1.941 1.00 55.03 206 GLY A CA 1
ATOM 1520 C C . GLY A 1 206 ? -36.268 67.241 -0.505 1.00 55.03 206 GLY A C 1
ATOM 1521 O O . GLY A 1 206 ? -37.316 66.877 0.033 1.00 55.03 206 GLY A O 1
ATOM 1522 N N . ALA A 1 207 ? -35.366 68.004 0.100 1.00 54.12 207 ALA A N 1
ATOM 1523 C CA . ALA A 1 207 ? -35.626 68.745 1.318 1.00 54.12 207 ALA A CA 1
ATOM 1524 C C . ALA A 1 207 ? -36.104 70.158 0.938 1.00 54.12 207 ALA A C 1
ATOM 1526 O O . ALA A 1 207 ? -35.412 70.845 0.183 1.00 54.12 207 ALA A O 1
ATOM 1527 N N . PRO A 1 208 ? -37.264 70.608 1.439 1.00 66.81 208 PRO A N 1
ATOM 1528 C CA . PRO A 1 208 ? -37.661 72.003 1.379 1.00 66.81 208 PRO A CA 1
ATOM 1529 C C . PRO A 1 208 ? -37.280 72.738 2.672 1.00 66.81 208 PRO A C 1
ATOM 1531 O O . PRO A 1 208 ? -37.728 72.354 3.752 1.00 66.81 208 PRO A O 1
ATOM 1534 N N . ARG A 1 209 ? -36.523 73.829 2.524 1.00 58.75 209 ARG A N 1
ATOM 1535 C CA . ARG A 1 209 ? -36.818 75.213 2.959 1.00 58.75 209 ARG A CA 1
ATOM 1536 C C . ARG A 1 209 ? -35.544 75.992 3.247 1.00 58.75 209 ARG A C 1
ATOM 1538 O O . ARG A 1 209 ? -34.749 75.532 4.090 1.00 58.75 209 ARG A O 1
#

Foldseek 3Di:
DDDPLLVLQLVLQLVLCVQQPVVCNVCSSVLSVLLLVDDVSLVVLQVVQPDDPPPPDDDDSRVSSLLLVLCLVLLVLLLVLLPQPLLVVCLVVVVVVVVVVVDDDDDDDDDDDPDPDPVSVVSNVVSVVSLVVSLVSSLVSSVVVPDDSVSSNSSSVRSSNVCSPDNSVSSNSSNCSSNVHDPPDPPDDPDPDDDDDDPDDDDDDDDDD